Protein 1XIP (pdb70)

Secondary structure (DSSP, 8-state):
--EE-----EEEESS-EEEEEEEEE-S---TT---SS--B-EEEETTTTEEEEEETTEEEEEEHHHHHHHHHSSS-----SEEEE-TTEEEEEEETTEEEEEESSEEEEEESSSTT-EEEEEE-SS-EEEEEE-SSEEEEEETTSEEEEEETTT--EEEEEESEEEEEE-SSEEEEEETTS-EEEEE-STT--EEEEE---HHHHTS-TTTSEEEEEEESSSSEEEEEEEPPPPSS-SS----B--EEEEETTEEEEE--SSS------S------EEEEEEEEETTEEEEEE--TT-SB-EEE-SSSEEEESSGGG--BPPBPTTT-PBP-EEEEEEE-S-----EEEEEETTSEEEEEEEE-

Organism: Saccharomyces cerevisiae (strain ATCC 204508 / S288c) (NCBI:txid559292)

Foldseek 3Di:
DAAADEAFDAAADQFKFKDFQFKDQPDFFLVLQAAAAQAAAWEADQVVQWMWGDAQQKIFIAGNLQVSCVGRDVPGDDDGPDMDRGHAWRDWYDADQWIWTDGQFFIWIAGNVPRVDIGTLDTDPAGWRDWDDEHQKIWTAGPQAWTKIARNVPRDIDTDDGQFQEWEDYNFKIKTQHQQRWIWMATDHDRDGTDAIGHDHPVVPVPDCQAWPWAYWDDPDSFKIDTKTGHDDDSDDQWDDTDMWFIWGDDDRYIYTHTDCPAFNQGATRDHRWDDWDWAAPQPDNVWIKIWDFIQRGFFIWIDTSRHTYDHNDDSRTHGADQDPPPSGGWGFSHWYWHDNHPVQIWIWTATSRSMIIIMHMGD

Sequence (364 aa):
ASSLKDEVPTETSEDFGFKFLGQKQILPSFNEKLPFASLQNLDISNSKSLFVAASGSKAVVGELQLLRDHITSDSTPLTFKWEKEIPDVIFVCFHGDQVLVSTRNALYSLDLEELSEFRTVTSFEKPVFQLKNVNNTLVILNSVNDLSALDLRTKSTKQLAQNVTSFDVTNSQLAVLLKDRSFQSFAWRNGEEKQFEFSLPSELEELPVEEYSPLSVTILSPQDFLAVFGNVISETDDEVSYDQKYIIKHIDGSASFQETFDITPPFGQIVRFPYYKVTLSGLIEPDANVNVLASSCSSEVSIWDSKQVIEPSQDSERAVLPISEETDKDTNPIGVAVDVVTSGLPLVYILNNEGSLQIVGLFH

Nearest PDB structures (foldseek):
  1xip-assembly1_A  TM=1.003E+00  e=5.416E-71  Saccharomyces cerevisiae
  3rrm-assembly1_C  TM=9.972E-01  e=5.303E-63  Saccharomyces cerevisiae
  8y6p-assembly1_Q  TM=5.152E-01  e=2.154E-07  Drosophila melanogaster
  3v7d-assembly1_B  TM=4.545E-01  e=7.960E-07  Saccharomyces cerevisiae S288C
  7ttc-assembly1_B  TM=4.985E-01  e=8.890E-06  Escherichia coli

InterPro domains:
  IPR015943 WD40/YVTN repeat-like-containing domain superfamily [G3DSA:2.130.10.10] (1-387)
  IPR039462 Nucleoporin Nup159/Nup146, N-terminal [PF16755] (35-374)

Radius of gyration: 19.66 Å; Cα contacts (8 Å, |Δi|>4): 976; chains: 1; bounding box: 49×43×51 Å

CATH classification: 2.130.10.10

B-factor: mean 32.14, std 11.93, range [10.0, 73.26]

GO terms:
  GO:0000774 adenyl-nucleotide exchange factor activity (F, IDA)
  GO:0005643 nuclear pore (C, IDA)
  GO:0044613 nuclear pore central transport channel (C, IDA)
  GO:0044614 nuclear pore cytoplasmic filaments (C, IDA)
  GO:0016973 poly(A)+ mRNA export from nucleus (P, IGI)
  GO:0006607 NLS-bearing protein import into nucleus (P, IGI)
  GO:0000774 adenyl-nucleotide exchange factor activity (F, IMP)
  GO:0016973 poly(A)+ mRNA export from nucleus (P, IMP)
  GO:0051664 nuclear pore localization (P, IMP)
  GO:0006405 RNA export from nucleus (P, IMP)
  GO:0006611 protein export from nucleus (P, IMP)
  GO:0000055 ribosomal large subunit export from nucleus (P, IMP)
  GO:0000056 ribosomal small subunit export from nucleus (P, IMP)
  GO:0017056 structural constituent of nuclear pore (F, IPI)
  GO:0005515 protein binding (F, IPI)

Solvent-accessible surface area: 16284 Å² total

Structure (mmCIF, N/CA/C/O backbone):
data_1XIP
#
_entry.id   1XIP
#
_cell.length_a   60.359
_cell.length_b   71.516
_cell.length_c   90.728
_cell.angle_alpha   90.00
_cell.angle_beta   90.00
_cell.angle_gamma   90.00
#
_symmetry.space_group_name_H-M   'P 21 21 21'
#
loop_
_entity.id
_entity.type
_entity.pdbx_description
1 polymer 'Nucleoporin NUP159'
2 water water
#
loop_
_atom_site.group_PDB
_atom_site.id
_atom_site.type_symbol
_atom_site.label_atom_id
_atom_site.label_alt_id
_atom_site.label_comp_id
_atom_site.label_asym_id
_atom_site.label_entity_id
_atom_site.label_seq_id
_atom_site.pdbx_PDB_ins_code
_atom_site.Cartn_x
_atom_site.Cartn_y
_atom_site.Cartn_z
_atom_site.occupancy
_atom_site.B_iso_or_equiv
_atom_site.auth_seq_id
_atom_site.auth_comp_id
_atom_site.auth_asym_id
_atom_site.auth_atom_id
_atom_site.pdbx_PDB_model_num
ATOM 1 N N . ALA A 1 2 ? 44.355 64.550 83.438 1.00 63.64 1 ALA A N 1
ATOM 2 C CA . ALA A 1 2 ? 43.644 65.861 83.339 1.00 63.35 1 ALA A CA 1
ATOM 3 C C . ALA A 1 2 ? 42.160 65.704 82.912 1.00 62.87 1 ALA A C 1
ATOM 4 O O . ALA A 1 2 ? 41.283 66.406 83.433 1.00 63.12 1 ALA A O 1
ATOM 6 N N . SER A 1 3 ? 41.892 64.788 81.979 1.00 61.78 2 SER A N 1
ATOM 7 C CA . SER A 1 3 ? 40.535 64.544 81.495 1.00 60.34 2 SER A CA 1
ATOM 8 C C . SER A 1 3 ? 39.861 63.465 82.306 1.00 59.80 2 SER A C 1
ATOM 9 O O . SER A 1 3 ? 40.488 62.468 82.637 1.00 59.97 2 SER A O 1
ATOM 12 N N . SER A 1 4 ? 38.579 63.645 82.603 1.00 58.73 3 SER A N 1
ATOM 13 C CA . SER A 1 4 ? 37.843 62.673 83.411 1.00 57.77 3 SER A CA 1
ATOM 14 C C . SER A 1 4 ? 36.545 62.169 82.768 1.00 56.79 3 SER A C 1
ATOM 15 O O . SER A 1 4 ? 35.890 62.893 82.033 1.00 56.77 3 SER A O 1
ATOM 18 N N . LEU A 1 5 ? 36.192 60.913 83.059 1.00 55.51 4 LEU A N 1
ATOM 19 C CA . LEU A 1 5 ? 34.944 60.297 82.600 1.00 54.07 4 LEU A CA 1
ATOM 20 C C . LEU A 1 5 ? 33.920 60.383 83.705 1.00 52.92 4 LEU A C 1
ATOM 21 O O . LEU A 1 5 ? 34.168 59.926 84.807 1.00 53.22 4 LEU A O 1
ATOM 26 N N . LYS A 1 6 ? 32.769 60.967 83.413 1.00 51.54 5 LYS A N 1
ATOM 27 C CA . LYS A 1 6 ? 31.707 61.098 84.404 1.00 50.28 5 LYS A CA 1
ATOM 28 C C . LYS A 1 6 ? 30.515 60.223 84.027 1.00 49.17 5 LYS A C 1
ATOM 29 O O . LYS A 1 6 ? 30.598 59.431 83.099 1.00 49.01 5 LYS A O 1
ATOM 35 N N . ASP A 1 7 ? 29.414 60.366 84.753 1.00 48.17 6 ASP A N 1
ATOM 36 C CA . ASP A 1 7 ? 28.223 59.568 84.492 1.00 47.56 6 ASP A CA 1
ATOM 37 C C . ASP A 1 7 ? 27.529 59.932 83.182 1.00 46.49 6 ASP A C 1
ATOM 38 O O . ASP A 1 7 ? 27.662 61.042 82.676 1.00 46.38 6 ASP A O 1
ATOM 43 N N . GLU A 1 8 ? 26.780 58.966 82.659 1.00 45.12 7 GLU A N 1
ATOM 44 C CA . GLU A 1 8 ? 25.893 59.118 81.518 1.00 43.75 7 GLU A CA 1
ATOM 45 C C . GLU A 1 8 ? 25.159 60.464 81.534 1.00 41.92 7 GLU A C 1
ATOM 46 O O . GLU A 1 8 ? 24.649 60.869 82.567 1.00 41.81 7 GLU A O 1
ATOM 52 N N . VAL A 1 9 ? 25.111 61.155 80.396 1.00 39.87 8 VAL A N 1
ATOM 53 C CA . VAL A 1 9 ? 24.286 62.363 80.275 1.00 38.16 8 VAL A CA 1
ATOM 54 C C . VAL A 1 9 ? 22.842 61.926 80.254 1.00 36.97 8 VAL A C 1
ATOM 55 O O . VAL A 1 9 ? 22.491 61.018 79.500 1.00 37.18 8 VAL A O 1
ATOM 59 N N . PRO A 1 10 ? 21.992 62.561 81.056 1.00 35.62 9 PRO A N 1
ATOM 60 C CA . PRO A 1 10 ? 20.607 62.107 81.207 1.00 34.62 9 PRO A CA 1
ATOM 61 C C . PRO A 1 10 ? 19.651 62.682 80.148 1.00 33.37 9 PRO A C 1
ATOM 62 O O . PRO A 1 10 ? 19.936 63.711 79.542 1.00 33.32 9 PRO A O 1
ATOM 66 N N . THR A 1 11 ? 18.539 61.994 79.919 1.00 32.06 10 THR A N 1
ATOM 67 C CA . THR A 1 11 ? 17.566 62.428 78.939 1.00 30.95 10 THR A CA 1
ATOM 68 C C . THR A 1 11 ? 16.292 62.917 79.608 1.00 30.52 10 THR A C 1
ATOM 69 O O . THR A 1 11 ? 15.641 62.181 80.368 1.00 30.46 10 THR A O 1
ATOM 73 N N . GLU A 1 12 ? 15.949 64.167 79.313 1.00 29.57 11 GLU A N 1
ATOM 74 C CA . GLU A 1 12 ? 14.740 64.785 79.806 1.00 28.81 11 GLU A CA 1
ATOM 75 C C . GLU A 1 12 ? 13.609 64.517 78.833 1.00 28.45 11 GLU A C 1
ATOM 76 O O . GLU A 1 12 ? 13.769 64.705 77.634 1.00 28.29 11 GLU A O 1
ATOM 82 N N . THR A 1 13 ? 12.486 64.036 79.360 1.00 28.07 12 THR A N 1
ATOM 83 C CA . THR A 1 13 ? 11.236 64.008 78.629 1.00 27.97 12 THR A CA 1
ATOM 84 C C . THR A 1 13 ? 10.565 65.349 78.828 1.00 28.67 12 THR A C 1
ATOM 85 O O . THR A 1 13 ? 10.279 65.750 79.954 1.00 28.28 12 THR A O 1
ATOM 89 N N . SER A 1 14 ? 10.334 66.051 77.731 1.00 29.81 13 SER A N 1
ATOM 90 C CA . SER A 1 14 ? 9.781 67.393 77.798 1.00 31.06 13 SER A CA 1
ATOM 91 C C . SER A 1 14 ? 8.436 67.425 77.115 1.00 31.67 13 SER A C 1
ATOM 92 O O . SER A 1 14 ? 8.281 66.895 76.010 1.00 31.62 13 SER A O 1
ATOM 95 N N . GLU A 1 15 ? 7.464 68.044 77.776 1.00 32.56 14 GLU A N 1
ATOM 96 C CA . GLU A 1 15 ? 6.145 68.227 77.195 1.00 33.60 14 GLU A CA 1
ATOM 97 C C . GLU A 1 15 ? 6.014 69.591 76.516 1.00 34.03 14 GLU A C 1
ATOM 98 O O . GLU A 1 15 ? 4.903 70.020 76.155 1.00 34.48 14 GLU A O 1
ATOM 104 N N . ASP A 1 16 ? 7.146 70.270 76.345 1.00 34.38 15 ASP A N 1
ATOM 105 C CA . ASP A 1 16 ? 7.178 71.598 75.730 1.00 34.88 15 ASP A CA 1
ATOM 106 C C . ASP A 1 16 ? 7.884 71.595 74.372 1.00 35.40 15 ASP A C 1
ATOM 107 O O . ASP A 1 16 ? 7.958 72.619 73.709 1.00 35.33 15 ASP A O 1
ATOM 112 N N . PHE A 1 17 ? 8.410 70.440 73.981 1.00 36.18 16 PHE A N 1
ATOM 113 C CA . PHE A 1 17 ? 9.159 70.307 72.743 1.00 36.97 16 PHE A CA 1
ATOM 114 C C . PHE A 1 17 ? 8.516 69.274 71.864 1.00 36.89 16 PHE A C 1
ATOM 115 O O . PHE A 1 17 ? 8.105 68.206 72.342 1.00 36.82 16 PHE A O 1
ATOM 123 N N . GLY A 1 18 ? 8.441 69.587 70.574 1.00 36.73 17 GLY A N 1
ATOM 124 C CA . GLY A 1 18 ? 8.042 68.610 69.583 1.00 36.13 17 GLY A CA 1
ATOM 125 C C . GLY A 1 18 ? 8.259 69.057 68.156 1.00 35.67 17 GLY A C 1
ATOM 126 O O . GLY A 1 18 ? 8.392 70.259 67.876 1.00 35.85 17 GLY A O 1
ATOM 127 N N . PHE A 1 19 ? 8.287 68.079 67.253 1.00 34.88 18 PHE A N 1
ATOM 128 C CA . PHE A 1 19 ? 8.317 68.338 65.829 1.00 34.01 18 PHE A CA 1
ATOM 129 C C . PHE A 1 19 ? 6.925 68.168 65.233 1.00 33.60 18 PHE A C 1
ATOM 130 O O . PHE A 1 19 ? 6.158 67.310 65.662 1.00 33.39 18 PHE A O 1
ATOM 138 N N . LYS A 1 20 ? 6.599 69.023 64.268 1.00 33.18 19 LYS A N 1
ATOM 139 C CA . LYS A 1 20 ? 5.378 68.896 63.484 1.00 32.81 19 LYS A CA 1
ATOM 140 C C . LYS A 1 20 ? 5.779 68.594 62.048 1.00 31.98 19 LYS A C 1
ATOM 141 O O . LYS A 1 20 ? 6.446 69.409 61.405 1.00 32.01 19 LYS A O 1
ATOM 147 N N . PHE A 1 21 ? 5.409 67.405 61.566 1.00 30.90 20 PHE A N 1
ATOM 148 C CA . PHE A 1 21 ? 5.745 66.970 60.214 1.00 29.59 20 PHE A CA 1
ATOM 149 C C . PHE A 1 21 ? 4.973 67.775 59.185 1.00 29.29 20 PHE A C 1
ATOM 150 O O . PHE A 1 21 ? 3.758 67.622 59.034 1.00 29.50 20 PHE A O 1
ATOM 158 N N . LEU A 1 22 ? 5.675 68.644 58.483 1.00 28.69 21 LEU A N 1
ATOM 159 C CA . LEU A 1 22 ? 5.010 69.518 57.549 1.00 28.35 21 LEU A CA 1
ATOM 160 C C . LEU A 1 22 ? 4.813 68.877 56.164 1.00 28.10 21 LEU A C 1
ATOM 161 O O . LEU A 1 22 ? 3.806 69.138 55.504 1.00 28.21 21 LEU A O 1
ATOM 166 N N . GLY A 1 23 ? 5.762 68.047 55.733 1.00 27.67 22 GLY A N 1
ATOM 167 C CA . GLY A 1 23 ? 5.620 67.281 54.492 1.00 27.30 22 GLY A CA 1
ATOM 168 C C . GLY A 1 23 ? 6.932 66.772 53.893 1.00 27.27 22 GLY A C 1
ATOM 169 O O . GLY A 1 23 ? 8.029 67.095 54.375 1.00 27.35 22 GLY A O 1
ATOM 170 N N . GLN A 1 24 ? 6.807 65.982 52.826 1.00 27.11 23 GLN A N 1
ATOM 171 C CA . GLN A 1 24 ? 7.953 65.306 52.216 1.00 27.12 23 GLN A CA 1
ATOM 172 C C . GLN A 1 24 ? 7.706 64.979 50.754 1.00 26.26 23 GLN A C 1
ATOM 173 O O . GLN A 1 24 ? 6.651 64.456 50.405 1.00 26.09 23 GLN A O 1
ATOM 179 N N . LYS A 1 25 ? 8.699 65.266 49.914 1.00 25.14 24 LYS A N 1
ATOM 180 C CA . LYS A 1 25 ? 8.623 65.003 48.478 1.00 23.81 24 LYS A CA 1
ATOM 181 C C . LYS A 1 25 ? 10.019 64.833 47.884 1.00 23.64 24 LYS A C 1
ATOM 182 O O . LYS A 1 25 ? 11.004 65.433 48.376 1.00 23.27 24 LYS A O 1
ATOM 188 N N . GLN A 1 26 ? 10.120 63.990 46.851 1.00 22.76 25 GLN A N 1
ATOM 189 C CA . GLN A 1 26 ? 11.353 63.894 46.093 1.00 21.64 25 GLN A CA 1
ATOM 190 C C . GLN A 1 26 ? 11.433 65.115 45.223 1.00 20.97 25 GLN A C 1
ATOM 191 O O . GLN A 1 26 ? 10.541 65.361 44.423 1.00 21.14 25 GLN A O 1
ATOM 197 N N . ILE A 1 27 ? 12.483 65.899 45.405 1.00 20.04 26 ILE A N 1
ATOM 198 C CA . ILE A 1 27 ? 12.663 67.113 44.636 1.00 19.28 26 ILE A CA 1
ATOM 199 C C . ILE A 1 27 ? 13.872 67.018 43.721 1.00 19.20 26 ILE A C 1
ATOM 200 O O . ILE A 1 27 ? 14.060 67.885 42.843 1.00 19.21 26 ILE A O 1
ATOM 205 N N . LEU A 1 28 ? 14.682 65.976 43.910 1.00 18.22 27 LEU A N 1
ATOM 206 C CA . LEU A 1 28 ? 15.889 65.795 43.113 1.00 17.92 27 LEU A CA 1
ATOM 207 C C . LEU A 1 28 ? 16.160 64.319 42.891 1.00 18.08 27 LEU A C 1
ATOM 208 O O . LEU A 1 28 ? 15.627 63.496 43.597 1.00 18.25 27 LEU A O 1
ATOM 213 N N . PRO A 1 29 ? 17.001 63.963 41.931 1.00 18.49 28 PRO A N 1
ATOM 214 C CA . PRO A 1 29 ? 17.311 62.544 41.722 1.00 18.53 28 PRO A CA 1
ATOM 215 C C . PRO A 1 29 ? 18.105 61.932 42.895 1.00 18.85 28 PRO A C 1
ATOM 216 O O . PRO A 1 29 ? 18.831 62.624 43.614 1.00 18.20 28 PRO A O 1
ATOM 220 N N . SER A 1 30 ? 17.915 60.622 43.068 1.00 19.49 29 SER A N 1
ATOM 221 C CA . SER A 1 30 ? 18.557 59.816 44.098 1.00 19.75 29 SER A CA 1
ATOM 222 C C . SER A 1 30 ? 20.020 59.517 43.776 1.00 20.78 29 SER A C 1
ATOM 223 O O . SER A 1 30 ? 20.435 59.535 42.620 1.00 20.98 29 SER A O 1
ATOM 226 N N . PHE A 1 31 ? 20.794 59.229 44.817 1.00 21.79 30 PHE A N 1
ATOM 227 C CA . PHE A 1 31 ? 22.162 58.752 44.678 1.00 22.46 30 PHE A CA 1
ATOM 228 C C . PHE A 1 31 ? 22.206 57.228 44.462 1.00 23.30 30 PHE A C 1
ATOM 229 O O . PHE A 1 31 ? 23.289 56.655 44.265 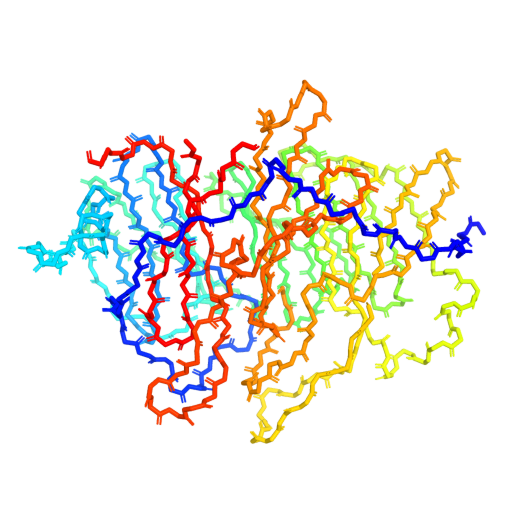1.00 23.50 30 PHE A O 1
ATOM 237 N N . ASN A 1 32 ? 21.038 56.585 44.517 1.00 24.04 31 ASN A N 1
ATOM 238 C CA . ASN A 1 32 ? 20.928 55.133 44.452 1.00 25.36 31 ASN A CA 1
ATOM 239 C C . ASN A 1 32 ? 21.969 54.412 45.298 1.00 26.01 31 ASN A C 1
ATOM 240 O O . ASN A 1 32 ? 22.530 53.396 44.883 1.00 26.35 31 ASN A O 1
ATOM 245 N N . GLU A 1 33 ? 22.221 54.963 46.484 1.00 26.88 32 GLU A N 1
ATOM 246 C CA . GLU A 1 33 ? 23.095 54.355 47.505 1.00 27.72 32 GLU A CA 1
ATOM 247 C C . GLU A 1 33 ? 24.581 54.507 47.233 1.00 27.53 32 GLU A C 1
ATOM 248 O O . GLU A 1 33 ? 25.398 54.096 48.041 1.00 27.98 32 GLU A O 1
ATOM 254 N N . LYS A 1 34 ? 24.916 55.152 46.122 1.00 27.50 33 LYS A N 1
ATOM 255 C CA . LYS A 1 34 ? 26.294 55.512 45.819 1.00 27.92 33 LYS A CA 1
ATOM 256 C C . LYS A 1 34 ? 26.517 57.025 46.039 1.00 27.21 33 LYS A C 1
ATOM 257 O O . LYS A 1 34 ? 26.237 57.836 45.159 1.00 27.55 33 LYS A O 1
ATOM 263 N N . LEU A 1 35 ? 27.010 57.381 47.228 1.00 26.22 34 LEU A N 1
ATOM 264 C CA . LEU A 1 35 ? 27.213 58.772 47.640 1.00 25.26 34 LEU A CA 1
ATOM 265 C C . LEU A 1 35 ? 28.700 59.078 47.642 1.00 24.80 34 LEU A C 1
ATOM 266 O O . LEU A 1 35 ? 29.487 58.178 47.884 1.00 24.85 34 LEU A O 1
ATOM 271 N N . PRO A 1 36 ? 29.099 60.332 47.406 1.00 24.33 35 PRO A N 1
ATOM 272 C CA . PRO A 1 36 ? 30.521 60.694 47.464 1.00 24.13 35 PRO A CA 1
ATOM 273 C C . PRO A 1 36 ? 31.055 60.486 48.875 1.00 24.27 35 PRO A C 1
ATOM 274 O O . PRO A 1 36 ? 30.432 60.968 49.822 1.00 25.33 35 PRO A O 1
ATOM 278 N N . PHE A 1 37 ? 32.166 59.762 49.014 1.00 23.68 36 PHE A N 1
ATOM 279 C CA . PHE A 1 37 ? 32.721 59.435 50.318 1.00 22.79 36 PHE A CA 1
ATOM 280 C C . PHE A 1 37 ? 33.354 60.659 50.964 1.00 22.32 36 PHE A C 1
ATOM 281 O O . PHE A 1 37 ? 34.569 60.834 50.963 1.00 22.41 36 PHE A O 1
ATOM 289 N N . ALA A 1 38 ? 32.496 61.508 51.521 1.00 21.69 37 ALA A N 1
ATOM 290 C CA . ALA A 1 38 ? 32.887 62.759 52.164 1.00 20.82 37 ALA A CA 1
ATOM 291 C C . ALA A 1 38 ? 31.726 63.158 53.020 1.00 20.46 37 ALA A C 1
ATOM 292 O O . ALA A 1 38 ? 30.623 62.601 52.900 1.00 21.27 37 ALA A O 1
ATOM 294 N N . SER A 1 39 ? 31.935 64.104 53.901 1.00 19.49 38 SER A N 1
ATOM 295 C CA . SER A 1 39 ? 30.809 64.598 54.640 1.00 19.38 38 SER A CA 1
ATOM 296 C C . SER A 1 39 ? 30.069 65.519 53.683 1.00 19.07 38 SER A C 1
ATOM 297 O O . SER A 1 39 ? 30.687 66.269 52.932 1.00 19.24 38 SER A O 1
ATOM 300 N N . LEU A 1 40 ? 28.751 65.404 53.638 1.00 18.75 39 LEU A N 1
ATOM 301 C CA . LEU A 1 40 ? 27.998 66.100 52.610 1.00 18.00 39 LEU A CA 1
ATOM 302 C C . LEU A 1 40 ? 27.167 67.174 53.246 1.00 17.69 39 LEU A C 1
ATOM 303 O O . LEU A 1 40 ? 26.565 66.944 54.290 1.00 17.60 39 LEU A O 1
ATOM 308 N N . GLN A 1 41 ? 27.135 68.345 52.615 1.00 16.91 40 GLN A N 1
ATOM 309 C CA . GLN A 1 41 ? 26.347 69.463 53.095 1.00 16.69 40 GLN A CA 1
ATOM 310 C C . GLN A 1 41 ? 25.637 70.066 51.923 1.00 16.89 40 GLN A C 1
ATOM 311 O O . GLN A 1 41 ? 25.973 71.175 51.464 1.00 17.07 40 GLN A O 1
ATOM 317 N N . ASN A 1 42 ? 24.653 69.321 51.426 1.00 16.23 41 ASN A N 1
ATOM 318 C CA . ASN A 1 42 ? 24.133 69.542 50.102 1.00 15.65 41 ASN A CA 1
ATOM 319 C C . ASN A 1 42 ? 22.801 70.307 50.074 1.00 15.68 41 ASN A C 1
ATOM 320 O O . ASN A 1 42 ? 22.007 70.173 49.117 1.00 15.50 41 ASN A O 1
ATOM 325 N N . LEU A 1 43 ? 22.564 71.112 51.114 1.00 14.88 42 LEU A N 1
ATOM 326 C CA . LEU A 1 43 ? 21.395 71.978 51.162 1.00 14.37 42 LEU A CA 1
ATOM 327 C C . LEU A 1 43 ? 21.695 73.195 51.999 1.00 14.83 42 LEU A C 1
ATOM 328 O O . LEU A 1 43 ? 22.198 73.077 53.121 1.00 15.07 42 LEU A O 1
ATOM 333 N N . ASP A 1 44 ? 21.362 74.361 51.468 1.00 15.33 43 ASP A N 1
ATOM 334 C CA . ASP A 1 44 ? 21.488 75.612 52.208 1.00 16.13 43 ASP A CA 1
ATOM 335 C C . ASP A 1 44 ? 20.295 76.505 51.913 1.00 16.37 43 ASP A C 1
ATOM 336 O O . ASP A 1 44 ? 19.648 76.363 50.887 1.00 16.48 43 ASP A O 1
ATOM 341 N N . ILE A 1 45 ? 20.001 77.410 52.839 1.00 16.55 44 ILE A N 1
ATOM 342 C CA . ILE A 1 45 ? 18.869 78.301 52.709 1.00 16.89 44 ILE A CA 1
ATOM 343 C C . ILE A 1 45 ? 19.338 79.692 53.051 1.00 17.29 44 ILE A C 1
ATOM 344 O O . ILE A 1 45 ? 20.103 79.884 53.977 1.00 17.90 44 ILE A O 1
ATOM 349 N N . SER A 1 46 ? 18.910 80.659 52.272 1.00 17.82 45 SER A N 1
ATOM 350 C CA . SER A 1 46 ? 19.166 82.040 52.592 1.00 18.74 45 SER A CA 1
ATOM 351 C C . SER A 1 46 ? 17.822 82.690 52.847 1.00 19.43 45 SER A C 1
ATOM 352 O O . SER A 1 46 ? 16.998 82.842 51.938 1.00 19.46 45 SER A O 1
ATOM 355 N N . ASN A 1 47 ? 17.599 83.046 54.097 1.00 20.23 46 ASN A N 1
ATOM 356 C CA . ASN A 1 47 ? 16.365 83.685 54.504 1.00 20.84 46 ASN A CA 1
ATOM 357 C C . ASN A 1 47 ? 16.231 85.132 54.020 1.00 21.35 46 ASN A C 1
ATOM 358 O O . ASN A 1 47 ? 15.108 85.639 53.892 1.00 21.47 46 ASN A O 1
ATOM 363 N N . SER A 1 48 ? 17.368 85.794 53.760 1.00 21.59 47 SER A N 1
ATOM 364 C CA . SER A 1 48 ? 17.362 87.190 53.313 1.00 21.76 47 SER A CA 1
ATOM 365 C C . SER A 1 48 ? 17.012 87.274 51.853 1.00 21.91 47 SER A C 1
ATOM 366 O O . SER A 1 48 ? 16.298 88.177 51.428 1.00 22.95 47 SER A O 1
ATOM 369 N N . LYS A 1 49 ? 17.546 86.352 51.068 1.00 21.73 48 LYS A N 1
ATOM 370 C CA . LYS A 1 49 ? 17.262 86.322 49.641 1.00 21.34 48 LYS A CA 1
ATOM 371 C C . LYS A 1 49 ? 15.994 85.526 49.330 1.00 20.73 48 LYS A C 1
ATOM 372 O O . LYS A 1 49 ? 15.462 85.613 48.226 1.00 20.99 48 LYS A O 1
ATOM 378 N N . SER A 1 50 ? 15.528 84.747 50.304 1.00 20.10 49 SER A N 1
ATOM 379 C CA . SER A 1 50 ? 14.450 83.776 50.105 1.00 19.83 49 SER A CA 1
ATOM 380 C C . SER A 1 50 ? 14.791 82.752 49.001 1.00 19.43 49 SER A C 1
ATOM 381 O O . SER A 1 50 ? 14.030 82.583 48.046 1.00 20.74 49 SER A O 1
ATOM 384 N N . LEU A 1 51 ? 15.938 82.087 49.126 1.00 18.06 50 LEU A N 1
ATOM 385 C CA . LEU A 1 51 ? 16.381 81.114 48.130 1.00 16.40 50 LEU A CA 1
ATOM 386 C C . LEU A 1 51 ? 16.906 79.854 48.804 1.00 15.82 50 LEU A C 1
ATOM 387 O O . LEU A 1 51 ? 17.174 79.868 49.996 1.00 16.14 50 LEU A O 1
ATOM 392 N N . PHE A 1 52 ? 17.041 78.770 48.030 1.00 15.13 51 PHE A N 1
ATOM 393 C CA . PHE A 1 52 ? 17.754 77.553 48.456 1.00 14.14 51 PHE A CA 1
ATOM 394 C C . PHE A 1 52 ? 18.643 77.035 47.336 1.00 13.90 51 PHE A C 1
ATOM 395 O O . PHE A 1 52 ? 18.327 77.213 46.146 1.00 13.38 51 PHE A O 1
ATOM 403 N N . VAL A 1 53 ? 19.768 76.440 47.726 1.00 13.26 52 VAL A N 1
ATOM 404 C CA . VAL A 1 53 ? 20.524 75.538 46.877 1.00 13.26 52 VAL A CA 1
ATOM 405 C C . VAL A 1 53 ? 20.436 74.149 47.451 1.00 13.06 52 VAL A C 1
ATOM 406 O O . VAL A 1 53 ? 20.434 73.956 48.684 1.00 13.36 52 VAL A O 1
ATOM 410 N N . ALA A 1 54 ? 20.478 73.176 46.559 1.00 12.71 53 ALA A N 1
ATOM 411 C CA . ALA A 1 54 ? 20.438 71.774 46.922 1.00 12.25 53 ALA A CA 1
ATOM 412 C C . ALA A 1 54 ? 21.118 71.018 45.815 1.00 12.07 53 ALA A C 1
ATOM 413 O O . ALA A 1 54 ? 21.104 71.453 44.669 1.00 11.38 53 ALA A O 1
ATOM 415 N N . ALA A 1 55 ? 21.750 69.905 46.175 1.00 12.49 54 ALA A N 1
ATOM 416 C CA . ALA A 1 55 ? 22.327 69.001 45.216 1.00 13.09 54 ALA A CA 1
ATOM 417 C C . ALA A 1 55 ? 22.101 67.538 45.635 1.00 14.18 54 ALA A C 1
ATOM 418 O O . ALA A 1 55 ? 22.404 67.151 46.761 1.00 14.35 54 ALA A O 1
ATOM 420 N N . SER A 1 56 ? 21.565 66.731 44.728 1.00 15.07 55 SER A N 1
ATOM 421 C CA . SER A 1 56 ? 21.462 65.291 44.948 1.00 15.78 55 SER A CA 1
ATOM 422 C C . SER A 1 56 ? 21.579 64.582 43.637 1.00 16.49 55 SER A C 1
ATOM 423 O O . SER A 1 56 ? 21.177 65.119 42.601 1.00 17.04 55 SER A O 1
ATOM 426 N N . GLY A 1 57 ? 22.127 63.372 43.668 1.00 17.16 56 GLY A N 1
ATOM 427 C CA . GLY A 1 57 ? 22.308 62.571 42.459 1.00 17.60 56 GLY A 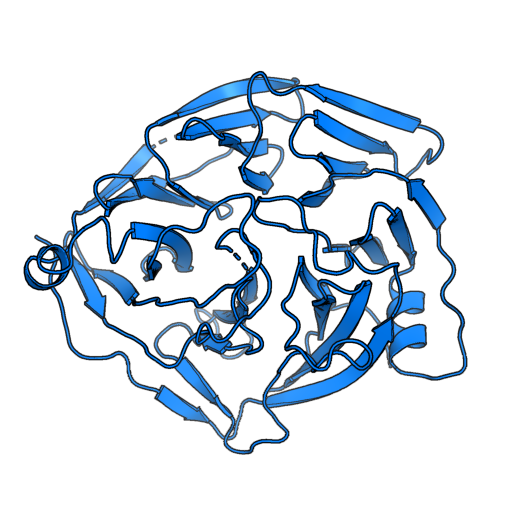CA 1
ATOM 428 C C . GLY A 1 57 ? 22.876 63.311 41.252 1.00 18.08 56 GLY A C 1
ATOM 429 O O . GLY A 1 57 ? 22.333 63.206 40.159 1.00 18.47 56 GLY A O 1
ATOM 430 N N . SER A 1 58 ? 23.965 64.060 41.434 1.00 18.47 57 SER A N 1
ATOM 431 C CA . SER A 1 58 ? 24.612 64.742 40.306 1.00 18.87 57 SER A CA 1
ATOM 432 C C . SER A 1 58 ? 23.888 65.992 39.761 1.00 18.51 57 SER A C 1
ATOM 433 O O . SER A 1 58 ? 24.441 66.679 38.908 1.00 19.05 57 SER A O 1
ATOM 436 N N . LYS A 1 59 ? 22.679 66.285 40.235 1.00 17.79 58 LYS A N 1
ATOM 437 C CA . LYS A 1 59 ? 21.991 67.526 39.862 1.00 17.06 58 LYS A CA 1
ATOM 438 C C . LYS A 1 59 ? 22.042 68.533 40.995 1.00 16.71 58 LYS A C 1
ATOM 439 O O . LYS A 1 59 ? 21.605 68.240 42.118 1.00 16.95 58 LYS A O 1
ATOM 445 N N . ALA A 1 60 ? 22.602 69.710 40.712 1.00 15.92 59 ALA A N 1
ATOM 446 C CA . ALA A 1 60 ? 22.576 70.855 41.630 1.00 14.80 59 ALA A CA 1
ATOM 447 C C . ALA A 1 60 ? 21.535 71.898 41.196 1.00 14.16 59 ALA A C 1
ATOM 448 O O . ALA A 1 60 ? 21.373 72.155 40.011 1.00 14.14 59 ALA A O 1
ATOM 450 N N . VAL A 1 61 ? 20.843 72.511 42.149 1.00 13.77 60 VAL A N 1
ATOM 451 C CA . VAL A 1 61 ? 19.850 73.555 41.802 1.00 13.53 60 VAL A CA 1
ATOM 452 C C . VAL A 1 61 ? 19.842 74.750 42.753 1.00 13.51 60 VAL A C 1
ATOM 453 O O . VAL A 1 61 ? 20.014 74.593 43.950 1.00 13.23 60 VAL A O 1
ATOM 457 N N . VAL A 1 62 ? 19.608 75.937 42.211 1.00 13.58 61 VAL A N 1
ATOM 458 C CA . VAL A 1 62 ? 19.182 77.087 43.009 1.00 13.68 61 VAL A CA 1
ATOM 459 C C . VAL A 1 62 ? 17.693 77.365 42.697 1.00 13.56 61 VAL A C 1
ATOM 460 O O . VAL A 1 62 ? 17.301 77.328 41.547 1.00 13.31 61 VAL A O 1
ATOM 464 N N . GLY A 1 63 ? 16.881 77.635 43.719 1.00 14.12 62 GLY A N 1
ATOM 465 C CA . GLY A 1 63 ? 15.427 77.872 43.533 1.00 14.93 62 GLY A CA 1
ATOM 466 C C . GLY A 1 63 ? 14.775 78.817 44.561 1.00 15.50 62 GLY A C 1
ATOM 467 O O . GLY A 1 63 ? 15.381 79.168 45.562 1.00 15.72 62 GLY A O 1
ATOM 468 N N . GLU A 1 64 ? 13.542 79.233 44.302 1.00 16.39 63 GLU A N 1
ATOM 469 C CA . GLU A 1 64 ? 12.804 80.098 45.222 1.00 17.72 63 GLU A CA 1
ATOM 470 C C . GLU A 1 64 ? 12.337 79.335 46.477 1.00 17.98 63 GLU A C 1
ATOM 471 O O . GLU A 1 64 ? 11.767 78.241 46.376 1.00 18.35 63 GLU A O 1
ATOM 477 N N . LEU A 1 65 ? 12.572 79.909 47.655 1.00 17.89 64 LEU A N 1
ATOM 478 C CA . LEU A 1 65 ? 12.228 79.263 48.918 1.00 18.07 64 LEU A CA 1
ATOM 479 C C . LEU A 1 65 ? 10.719 79.126 49.147 1.00 18.72 64 LEU A C 1
ATOM 480 O O . LEU A 1 65 ? 10.247 78.059 49.554 1.00 19.53 64 LEU A O 1
ATOM 485 N N . GLN A 1 66 ? 9.958 80.192 48.910 1.00 18.87 65 GLN A N 1
ATOM 486 C CA . GLN A 1 66 ? 8.497 80.126 49.069 1.00 19.53 65 GLN A CA 1
ATOM 487 C C . GLN A 1 66 ? 7.915 79.009 48.206 1.00 18.91 65 GLN A C 1
ATOM 488 O O . GLN A 1 66 ? 6.961 78.359 48.599 1.00 18.25 65 GLN A O 1
ATOM 494 N N . LEU A 1 67 ? 8.520 78.795 47.038 1.00 18.87 66 LEU A N 1
ATOM 495 C CA . LEU A 1 67 ? 8.100 77.757 46.114 1.00 18.94 66 LEU A CA 1
ATOM 496 C C . LEU A 1 67 ? 8.332 76.383 46.709 1.00 18.74 66 LEU A C 1
ATOM 497 O O . LEU A 1 67 ? 7.435 75.545 46.713 1.00 19.38 66 LEU A O 1
ATOM 502 N N . LEU A 1 68 ? 9.521 76.156 47.235 1.00 18.26 67 LEU A N 1
ATOM 503 C CA . LEU A 1 68 ? 9.845 74.869 47.818 1.00 18.28 67 LEU A CA 1
ATOM 504 C C . LEU A 1 68 ? 8.943 74.566 49.010 1.00 18.69 67 LEU A C 1
ATOM 505 O O . LEU A 1 68 ? 8.417 73.463 49.139 1.00 18.23 67 LEU A O 1
ATOM 510 N N . ARG A 1 69 ? 8.747 75.559 49.869 1.00 19.53 68 ARG A N 1
ATOM 511 C CA . ARG A 1 69 ? 7.841 75.397 50.991 1.00 20.52 68 ARG A CA 1
ATOM 512 C C . ARG A 1 69 ? 6.469 74.939 50.498 1.00 20.70 68 ARG A C 1
ATOM 513 O O . ARG A 1 69 ? 5.966 73.917 50.944 1.00 21.56 68 ARG A O 1
ATOM 521 N N . ASP A 1 70 ? 5.904 75.673 49.540 1.00 20.61 69 ASP A N 1
ATOM 522 C CA . ASP A 1 70 ? 4.559 75.434 49.034 1.00 20.01 69 ASP A CA 1
ATOM 523 C C . ASP A 1 70 ? 4.432 74.101 48.308 1.00 19.96 69 ASP A C 1
ATOM 524 O O . ASP A 1 70 ? 3.388 73.439 48.382 1.00 19.68 69 ASP A O 1
ATOM 529 N N . HIS A 1 71 ? 5.485 73.726 47.588 1.00 19.83 70 HIS A N 1
ATOM 530 C CA . HIS A 1 71 ? 5.532 72.439 46.901 1.00 19.71 70 HIS A CA 1
ATOM 531 C C . HIS A 1 71 ? 5.443 71.278 47.902 1.00 20.29 70 HIS A C 1
ATOM 532 O O . HIS A 1 71 ? 4.719 70.307 47.691 1.00 19.84 70 HIS A O 1
ATOM 539 N N . ILE A 1 72 ? 6.177 71.399 49.000 1.00 21.49 71 ILE A N 1
ATOM 540 C CA . ILE A 1 72 ? 6.257 70.336 49.990 1.00 22.57 71 ILE A CA 1
ATOM 541 C C . ILE A 1 72 ? 4.985 70.243 50.844 1.00 23.78 71 ILE A C 1
ATOM 542 O O . ILE A 1 72 ? 4.507 69.150 51.132 1.00 23.86 71 ILE A O 1
ATOM 547 N N . THR A 1 73 ? 4.435 71.390 51.231 1.00 25.29 72 THR A N 1
ATOM 548 C CA . THR A 1 73 ? 3.327 71.422 52.183 1.00 26.91 72 THR A CA 1
ATOM 549 C C . THR A 1 73 ? 1.931 71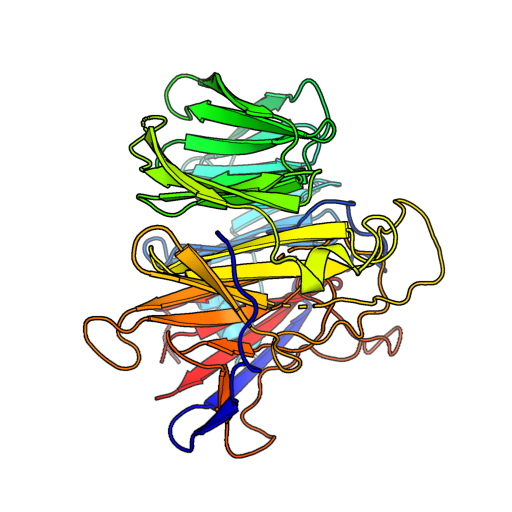.324 51.558 1.00 28.20 72 THR A C 1
ATOM 550 O O . THR A 1 73 ? 1.011 70.775 52.169 1.00 28.45 72 THR A O 1
ATOM 554 N N . SER A 1 74 ? 1.772 71.853 50.350 1.00 30.07 73 SER A N 1
ATOM 555 C CA . SER A 1 74 ? 0.530 71.662 49.590 1.00 31.71 73 SER A CA 1
ATOM 556 C C . SER A 1 74 ? 0.757 70.652 48.453 1.00 32.67 73 SER A C 1
ATOM 557 O O . SER A 1 74 ? 1.865 70.132 48.284 1.00 32.79 73 SER A O 1
ATOM 560 N N . ASP A 1 75 ? -0.289 70.348 47.696 1.00 34.14 74 ASP A N 1
ATOM 561 C CA . ASP A 1 75 ? -0.163 69.376 46.599 1.00 35.57 74 ASP A CA 1
ATOM 562 C C . ASP A 1 75 ? -0.592 70.001 45.263 1.00 35.88 74 ASP A C 1
ATOM 563 O O . ASP A 1 75 ? -1.111 69.314 44.372 1.00 36.38 74 ASP A O 1
ATOM 568 N N . SER A 1 76 ? -0.346 71.304 45.128 1.00 35.92 75 SER A N 1
ATOM 569 C CA . SER A 1 76 ? -0.921 72.089 44.030 1.00 35.68 75 SER A CA 1
ATOM 570 C C . SER A 1 76 ? 0.118 72.904 43.244 1.00 34.93 75 SER A C 1
ATOM 571 O O . SER A 1 76 ? -0.189 73.404 42.145 1.00 35.41 75 SER A O 1
ATOM 5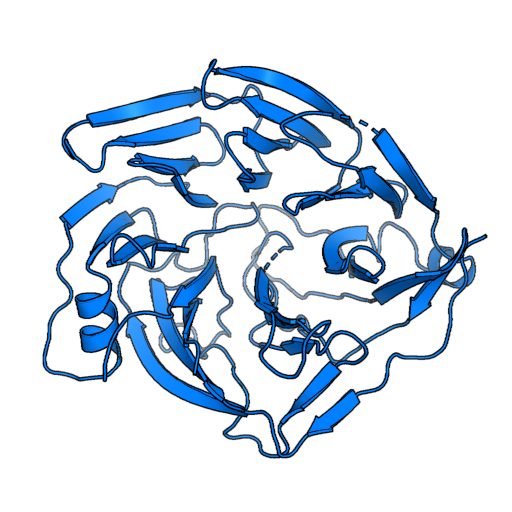74 N N . THR A 1 77 ? 1.323 73.053 43.803 1.00 33.19 76 THR A N 1
ATOM 575 C CA . THR A 1 77 ? 2.348 73.888 43.177 1.00 31.81 76 THR A CA 1
ATOM 576 C C . THR A 1 77 ? 3.605 73.089 42.801 1.00 30.69 76 THR A C 1
ATOM 577 O O . THR A 1 77 ? 4.291 72.549 43.680 1.00 30.24 76 THR A O 1
ATOM 581 N N . PRO A 1 78 ? 3.908 73.028 41.497 1.00 29.35 77 PRO A N 1
ATOM 582 C CA . PRO A 1 78 ? 5.044 72.245 41.000 1.00 28.18 77 PRO A CA 1
ATOM 583 C C . PRO A 1 78 ? 6.360 72.905 41.388 1.00 26.85 77 PRO A C 1
ATOM 584 O O . PRO A 1 78 ? 6.374 74.110 41.667 1.00 26.89 77 PRO A O 1
ATOM 588 N N . LEU A 1 79 ? 7.438 72.128 41.444 1.00 25.14 78 LEU A N 1
ATOM 589 C CA . LEU A 1 79 ? 8.750 72.689 41.734 1.00 23.18 78 LEU A CA 1
ATOM 590 C C . LEU A 1 79 ? 9.468 73.033 40.451 1.00 22.63 78 LEU A C 1
ATOM 591 O O . LEU A 1 79 ? 9.834 72.144 39.664 1.00 22.52 78 LEU A O 1
ATOM 596 N N . THR A 1 80 ? 9.639 74.334 40.236 1.00 21.34 79 THR A N 1
ATOM 597 C CA . THR A 1 80 ? 10.515 74.859 39.198 1.00 20.09 79 THR A CA 1
ATOM 598 C C . THR A 1 80 ? 11.773 75.451 39.865 1.00 18.95 79 THR A C 1
ATOM 599 O O . THR A 1 80 ? 11.786 75.636 41.069 1.00 18.22 79 THR A O 1
ATOM 603 N N . PHE A 1 81 ? 12.804 75.758 39.071 1.00 18.18 80 PHE A N 1
ATOM 604 C CA . PHE A 1 81 ? 14.102 76.249 39.577 1.00 17.41 80 PHE A CA 1
ATOM 605 C C . PHE A 1 81 ? 14.528 77.527 38.865 1.00 17.77 80 PHE A C 1
ATOM 606 O O . PHE A 1 81 ? 13.987 77.853 37.815 1.00 18.31 80 PHE A O 1
ATOM 614 N N . LYS A 1 82 ? 15.487 78.254 39.429 1.00 17.86 81 LYS A N 1
ATOM 615 C CA . LYS A 1 82 ? 16.023 79.442 38.777 1.00 18.38 81 LYS A CA 1
ATOM 616 C C . LYS A 1 82 ? 17.217 79.058 37.927 1.00 18.27 81 LYS A C 1
ATOM 617 O O . LYS A 1 82 ? 17.464 79.659 36.882 1.00 18.10 81 LYS A O 1
ATOM 623 N N . TRP A 1 83 ? 17.966 78.069 38.404 1.00 18.48 82 TRP A N 1
ATOM 624 C CA . TRP A 1 83 ? 19.198 77.622 37.770 1.00 18.87 82 TRP A CA 1
ATOM 625 C C . TRP A 1 83 ? 19.436 76.163 38.097 1.00 19.55 82 TRP A C 1
ATOM 626 O O . TRP A 1 83 ? 19.023 75.696 39.139 1.00 19.55 82 TRP A O 1
ATOM 637 N N . GLU A 1 84 ? 20.089 75.444 37.192 1.00 21.01 83 GLU A N 1
ATOM 638 C CA . GLU A 1 84 ? 20.480 74.052 37.436 1.00 22.65 83 GLU A CA 1
ATOM 639 C C . GLU A 1 84 ? 21.676 73.634 36.584 1.00 22.67 83 GLU A C 1
ATOM 640 O O . GLU A 1 84 ? 21.901 74.156 35.493 1.00 22.69 83 GLU A O 1
ATOM 646 N N . LYS A 1 85 ? 22.442 72.689 37.102 1.00 23.22 84 LYS A N 1
ATOM 647 C CA . LYS A 1 85 ? 23.591 72.173 36.403 1.00 23.97 84 LYS A CA 1
ATOM 648 C C . LYS A 1 85 ? 23.877 70.778 36.902 1.00 24.84 84 LYS A C 1
ATOM 649 O O . LYS A 1 85 ? 23.832 70.520 38.093 1.00 25.08 84 LYS A O 1
ATOM 655 N N . GLU A 1 86 ? 24.172 69.882 35.979 1.00 26.02 85 GLU A N 1
ATOM 656 C CA . GLU A 1 86 ? 24.662 68.562 36.312 1.00 27.35 85 GLU A CA 1
ATOM 657 C C . GLU A 1 86 ? 26.111 68.675 36.806 1.00 27.24 85 GLU A C 1
ATOM 658 O O . GLU A 1 86 ? 26.997 69.079 36.057 1.00 27.34 85 GLU A O 1
ATOM 664 N N . ILE A 1 87 ? 26.326 68.369 38.084 1.00 27.44 86 ILE A N 1
ATOM 665 C CA . ILE A 1 87 ? 27.663 68.266 38.661 1.00 27.68 86 ILE A CA 1
ATOM 666 C C . ILE A 1 87 ? 27.726 66.988 39.503 1.00 28.16 86 ILE A C 1
ATOM 667 O O . ILE A 1 87 ? 27.074 66.889 40.546 1.00 28.27 86 ILE A O 1
ATOM 672 N N . PRO A 1 88 ? 28.500 66.012 39.034 1.00 28.55 87 PRO A N 1
ATOM 673 C CA . PRO A 1 88 ? 28.591 64.684 39.668 1.00 28.81 87 PRO A CA 1
ATOM 674 C C . PRO A 1 88 ? 28.898 64.615 41.189 1.00 28.78 87 PRO A C 1
ATOM 675 O O . PRO A 1 88 ? 28.118 64.002 41.960 1.00 29.54 87 PRO A O 1
ATOM 679 N N . ASP A 1 89 ? 30.000 65.195 41.631 1.00 28.09 88 ASP A N 1
ATOM 680 C CA . ASP A 1 89 ? 30.492 64.831 42.964 1.00 27.76 88 ASP A CA 1
ATOM 681 C C . ASP A 1 89 ? 30.300 65.900 44.044 1.00 26.17 88 ASP A C 1
ATOM 682 O O . ASP A 1 89 ? 31.236 66.208 44.763 1.00 26.32 88 ASP A O 1
ATOM 687 N N . VAL A 1 90 ? 29.112 66.471 44.192 1.00 24.70 89 VAL A N 1
ATOM 688 C CA . VAL A 1 90 ? 29.041 67.600 45.125 1.00 23.16 89 VAL A CA 1
ATOM 689 C C . VAL A 1 90 ? 28.829 67.254 46.583 1.00 22.36 89 VAL A C 1
ATOM 690 O O . VAL A 1 90 ? 28.025 66.377 46.921 1.00 22.16 89 VAL A O 1
ATOM 694 N N . ILE A 1 91 ? 29.589 67.941 47.436 1.00 21.27 90 ILE A N 1
ATOM 695 C CA . ILE A 1 91 ? 29.637 67.638 48.855 1.00 20.06 90 ILE A CA 1
ATOM 696 C C . ILE A 1 91 ? 29.298 68.850 49.698 1.00 19.86 90 ILE A C 1
ATOM 697 O O . ILE A 1 91 ? 29.108 68.740 50.910 1.00 19.78 90 ILE A O 1
ATOM 702 N N . PHE A 1 92 ? 29.197 70.006 49.047 1.00 19.51 91 PHE A N 1
ATOM 703 C CA . PHE A 1 92 ? 29.105 71.272 49.751 1.00 19.35 91 PHE A CA 1
ATOM 704 C C . PHE A 1 92 ? 28.455 72.348 48.909 1.00 20.12 91 PHE A C 1
ATOM 705 O O . PHE A 1 92 ? 28.838 72.594 47.786 1.00 20.02 91 PHE A O 1
ATOM 713 N N . VAL A 1 93 ? 27.505 73.034 49.514 1.00 21.54 92 VAL A N 1
ATOM 714 C CA . VAL A 1 93 ? 26.652 73.981 48.827 1.00 22.42 92 VAL A CA 1
ATOM 715 C C . VAL A 1 93 ? 26.321 75.055 49.868 1.00 23.17 92 VAL A C 1
ATOM 716 O O . VAL A 1 93 ? 26.108 74.723 51.039 1.00 23.35 92 VAL A O 1
ATOM 720 N N . CYS A 1 94 ? 26.336 76.331 49.474 1.00 23.86 93 CYS A N 1
ATOM 721 C CA . CYS A 1 94 ? 26.106 77.411 50.437 1.00 24.92 93 CYS A CA 1
ATOM 722 C C . CYS A 1 94 ? 26.083 78.823 49.854 1.00 24.72 93 CYS A C 1
ATOM 723 O O . CYS A 1 94 ? 26.812 79.114 48.909 1.00 25.07 93 CYS A O 1
ATOM 726 N N . PHE A 1 95 ? 25.273 79.704 50.452 1.00 24.23 94 PHE A N 1
ATOM 727 C CA . PHE A 1 95 ? 25.206 81.102 50.030 1.00 23.98 94 PHE A CA 1
ATOM 728 C C . PHE A 1 95 ? 26.286 81.914 50.698 1.00 24.61 94 PHE A C 1
ATOM 729 O O . PHE A 1 95 ? 26.569 81.718 51.870 1.00 25.02 94 PHE A O 1
ATOM 737 N N . HIS A 1 96 ? 26.876 82.841 49.947 1.00 25.31 95 HIS A N 1
ATOM 738 C CA . HIS A 1 96 ? 27.922 83.723 50.452 1.00 25.81 95 HIS A CA 1
ATOM 739 C C . HIS A 1 96 ? 27.859 85.053 49.717 1.00 25.63 95 HIS A C 1
ATOM 740 O O . HIS A 1 96 ? 28.180 85.127 48.537 1.00 26.04 95 HIS A O 1
ATOM 747 N N . GLY A 1 97 ? 27.461 86.110 50.408 1.00 25.39 96 GLY A N 1
ATOM 748 C CA . GLY A 1 97 ? 27.281 87.382 49.742 1.00 25.33 96 GLY A CA 1
ATOM 749 C C . GLY A 1 97 ? 26.276 87.198 48.626 1.00 25.54 96 GLY A C 1
ATOM 750 O O . GLY A 1 97 ? 25.220 86.605 48.832 1.00 25.46 96 GLY A O 1
ATOM 751 N N . ASP A 1 98 ? 26.609 87.660 47.430 1.00 25.79 97 ASP A N 1
ATOM 752 C CA . ASP A 1 98 ? 25.704 87.489 46.297 1.00 26.01 97 ASP A CA 1
ATOM 753 C C . ASP A 1 98 ? 26.065 86.293 45.401 1.00 24.65 97 ASP A C 1
ATOM 754 O O . ASP A 1 98 ? 25.804 86.301 44.211 1.00 24.18 97 ASP A O 1
ATOM 759 N N . GLN A 1 99 ? 26.649 85.266 46.005 1.00 23.78 98 GLN A N 1
ATOM 760 C CA . GLN A 1 99 ? 27.149 84.110 45.287 1.00 23.06 98 GLN A CA 1
ATOM 761 C C . GLN A 1 99 ? 26.673 82.820 45.930 1.00 21.88 98 GLN A C 1
ATOM 762 O O . GLN A 1 99 ? 26.228 82.809 47.074 1.00 21.68 98 GLN A O 1
ATOM 768 N N . VAL A 1 100 ? 26.784 81.727 45.189 1.00 20.57 99 VAL A N 1
ATOM 769 C CA . VAL A 1 100 ? 26.601 80.406 45.753 1.00 19.72 99 VAL A CA 1
ATOM 770 C C . VAL A 1 100 ? 27.899 79.610 45.559 1.00 19.15 99 VAL A C 1
ATOM 771 O O . VAL A 1 100 ? 28.431 79.523 44.452 1.00 19.45 99 VAL A O 1
ATOM 775 N N . LEU A 1 101 ? 28.427 79.048 46.625 1.00 17.94 100 LEU A N 1
ATOM 776 C CA . LEU A 1 101 ? 29.590 78.219 46.458 1.00 18.08 100 LEU A CA 1
ATOM 777 C C . LEU A 1 101 ? 29.158 76.781 46.331 1.00 18.07 100 LEU A C 1
ATOM 778 O O . LEU A 1 101 ? 28.255 76.346 47.017 1.00 18.15 100 LEU A O 1
ATOM 783 N N . VAL A 1 102 ? 29.778 76.065 45.395 1.00 18.03 101 VAL A N 1
ATOM 784 C CA . VAL A 1 102 ? 29.542 74.651 45.209 1.00 17.41 101 VAL A CA 1
ATOM 785 C C . VAL A 1 102 ? 30.895 73.961 45.189 1.00 17.61 101 VAL A C 1
ATOM 786 O O . VAL A 1 102 ? 31.791 74.358 44.463 1.00 17.46 101 VAL A O 1
ATOM 790 N N . SER A 1 103 ? 31.033 72.918 45.985 1.00 17.75 102 SER A N 1
ATOM 791 C CA . SER A 1 103 ? 32.274 72.195 46.024 1.00 18.49 102 SER A CA 1
ATOM 792 C C . SER A 1 103 ? 32.050 70.724 45.778 1.00 18.71 102 SER A C 1
ATOM 793 O O . SER A 1 103 ? 31.140 70.117 46.354 1.00 18.79 102 SER A O 1
ATOM 796 N N . THR A 1 104 ? 32.856 70.159 44.888 1.00 19.13 103 THR A N 1
ATOM 797 C CA . THR A 1 104 ? 33.027 68.708 44.825 1.00 19.61 103 THR A CA 1
ATOM 798 C C . THR A 1 104 ? 34.222 68.329 45.703 1.00 20.13 103 THR A C 1
ATOM 799 O O . THR A 1 104 ? 34.763 69.161 46.438 1.00 19.77 103 THR A O 1
ATOM 803 N N . ARG A 1 105 ? 34.653 67.081 45.597 1.00 21.18 104 ARG A N 1
ATOM 804 C CA . ARG A 1 105 ? 35.836 66.630 46.299 1.00 22.49 104 ARG A CA 1
ATOM 805 C C . ARG A 1 105 ? 37.107 67.274 45.722 1.00 23.28 104 ARG A C 1
ATOM 806 O O . ARG A 1 105 ? 38.109 67.453 46.443 1.00 23.30 104 ARG A O 1
ATOM 814 N N . ASN A 1 106 ? 37.056 67.650 44.441 1.00 23.85 105 ASN A N 1
ATOM 815 C CA . ASN A 1 106 ? 38.265 68.042 43.714 1.00 24.57 105 ASN A CA 1
ATOM 816 C C . ASN A 1 106 ? 38.399 69.514 43.348 1.00 24.60 105 ASN A C 1
ATOM 817 O O . ASN A 1 106 ? 39.516 69.976 43.050 1.00 24.73 105 ASN A O 1
ATOM 822 N N . ALA A 1 107 ? 37.282 70.244 43.394 1.00 24.42 106 ALA A N 1
ATOM 823 C CA . ALA A 1 107 ? 37.258 71.658 43.028 1.00 24.55 106 ALA A CA 1
ATOM 824 C C . ALA A 1 107 ? 36.111 72.435 43.672 1.00 24.45 106 ALA A C 1
ATOM 825 O O . ALA A 1 107 ? 35.097 71.861 44.041 1.00 24.80 106 ALA A O 1
ATOM 827 N N . LEU A 1 108 ? 36.293 73.749 43.787 1.00 24.28 107 LEU A N 1
ATOM 828 C CA . LEU A 1 108 ? 35.307 74.678 44.338 1.00 23.86 107 LEU A CA 1
ATOM 829 C C . LEU A 1 108 ? 34.776 75.566 43.216 1.00 23.88 107 LEU A C 1
ATOM 830 O O . LEU A 1 108 ? 35.552 76.000 42.354 1.00 24.40 107 LEU A O 1
ATOM 835 N N . TYR A 1 109 ? 33.474 75.857 43.224 1.00 23.63 108 TYR A N 1
ATOM 836 C CA . TYR A 1 109 ? 32.846 76.636 42.143 1.00 23.67 108 TYR A CA 1
ATOM 837 C C . TYR A 1 109 ? 31.982 77.738 42.687 1.00 24.12 108 TYR A C 1
ATOM 838 O O . TYR A 1 109 ? 31.437 77.618 43.786 1.00 24.05 108 TYR A O 1
ATOM 847 N N . SER A 1 110 ? 31.834 78.793 41.887 1.00 24.56 109 SER A N 1
ATOM 848 C CA . SER A 1 110 ? 31.022 79.958 42.228 1.00 25.30 109 SER A CA 1
ATOM 849 C C . SER A 1 110 ? 29.944 80.217 41.189 1.00 25.28 109 SER A C 1
ATOM 850 O O . SER A 1 110 ? 30.236 80.279 39.988 1.00 25.41 109 SER A O 1
ATOM 853 N N . LEU A 1 111 ? 28.710 80.399 41.640 1.00 24.97 110 LEU A N 1
ATOM 854 C CA . LEU A 1 111 ? 27.657 80.891 40.757 1.00 25.04 110 LEU A CA 1
ATOM 855 C C . LEU A 1 111 ? 27.232 82.297 41.172 1.00 25.84 110 LEU A C 1
ATOM 856 O O . LEU A 1 111 ? 26.946 82.554 42.332 1.00 26.02 110 LEU A O 1
ATOM 861 N N . ASP A 1 112 ? 27.207 83.204 40.217 1.00 27.07 111 ASP A N 1
ATOM 862 C CA . ASP A 1 112 ? 26.890 84.583 40.485 1.00 28.92 111 ASP A CA 1
ATOM 863 C C . ASP A 1 112 ? 25.381 84.711 40.499 1.00 29.60 111 ASP A C 1
ATOM 864 O O . ASP A 1 112 ? 24.732 84.370 39.530 1.00 29.63 111 ASP A O 1
ATOM 869 N N . LEU A 1 113 ? 24.814 85.187 41.600 1.00 31.06 112 LEU A N 1
ATOM 870 C CA . LEU A 1 113 ? 23.361 85.121 41.772 1.00 32.61 112 LEU A CA 1
ATOM 871 C C . LEU A 1 113 ? 22.656 86.212 41.013 1.00 33.90 112 LEU A C 1
ATOM 872 O O . LEU A 1 113 ? 21.437 86.173 40.862 1.00 34.19 112 LEU A O 1
ATOM 877 N N . GLU A 1 114 ? 23.423 87.187 40.534 1.00 35.50 113 GLU A N 1
ATOM 878 C CA . GLU A 1 114 ? 22.860 88.271 39.743 1.00 37.35 113 GLU A CA 1
ATOM 879 C C . GLU A 1 114 ? 23.134 88.142 38.237 1.00 37.67 113 GLU A C 1
ATOM 880 O O . GLU A 1 114 ? 22.494 88.818 37.426 1.00 37.97 113 GLU A O 1
ATOM 886 N N . GLU A 1 115 ? 24.086 87.286 37.873 1.00 38.09 114 GLU A N 1
ATOM 887 C CA . GLU A 1 115 ? 24.273 86.882 36.483 1.00 38.68 114 GLU A CA 1
ATOM 888 C C . GLU A 1 115 ? 24.465 85.373 36.409 1.00 38.15 114 GLU A C 1
ATOM 889 O O . GLU A 1 115 ? 25.594 84.879 3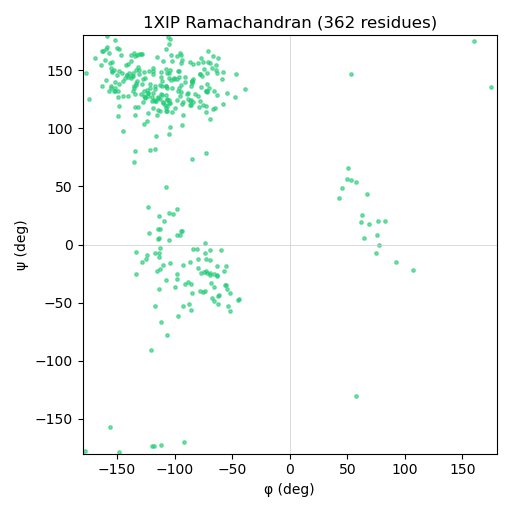6.296 1.00 38.17 114 GLU A O 1
ATOM 895 N N . LEU A 1 116 ? 23.345 84.648 36.460 1.00 37.80 115 LEU A N 1
ATOM 896 C CA . LEU A 1 116 ? 23.348 83.187 36.582 1.00 37.30 115 LEU A CA 1
ATOM 897 C C . LEU A 1 116 ? 24.058 82.444 35.441 1.00 37.59 115 LEU A C 1
ATOM 898 O O . LEU A 1 116 ? 24.211 81.223 35.489 1.00 37.97 115 LEU A O 1
ATOM 903 N N . SER A 1 117 ? 24.500 83.181 34.428 1.00 37.62 116 SER A N 1
ATOM 904 C CA . SER A 1 117 ? 25.254 82.591 33.330 1.00 37.67 116 SER A CA 1
ATOM 905 C C . SER A 1 117 ? 26.669 82.209 33.769 1.00 37.37 116 SER A C 1
ATOM 906 O O . SER A 1 117 ? 27.300 81.333 33.163 1.00 37.76 116 SER A O 1
ATOM 909 N N . GLU A 1 118 ? 27.151 82.856 34.831 1.00 36.80 117 GLU A N 1
ATOM 910 C CA . GLU A 1 118 ? 28.546 82.727 35.257 1.00 35.93 117 GLU A CA 1
ATOM 911 C C . GLU A 1 118 ? 28.734 81.656 36.313 1.00 34.73 117 GLU A C 1
ATOM 912 O O . GLU A 1 118 ? 28.414 81.847 37.484 1.00 34.41 117 GLU A O 1
ATOM 918 N N . PHE A 1 119 ? 29.246 80.516 35.874 1.00 33.69 118 PHE A N 1
ATOM 919 C CA . PHE A 1 119 ? 29.589 79.427 36.763 1.00 32.70 118 PHE A CA 1
ATOM 920 C C . PHE A 1 119 ? 31.093 79.191 36.718 1.00 32.80 118 PHE A C 1
ATOM 921 O O . PHE A 1 119 ? 31.598 78.449 35.873 1.00 32.84 118 PHE A O 1
ATOM 929 N N . ARG A 1 120 ? 31.800 79.830 37.641 1.00 32.88 119 ARG A N 1
ATOM 930 C CA . ARG A 1 120 ? 33.254 79.873 37.616 1.00 32.89 119 ARG A CA 1
ATOM 931 C C . ARG A 1 120 ? 33.890 78.813 38.492 1.00 32.38 119 ARG A C 1
ATOM 932 O O . ARG A 1 120 ? 33.322 78.401 39.493 1.00 32.27 119 ARG A O 1
ATOM 940 N N . THR A 1 121 ? 35.072 78.366 38.088 1.00 32.13 120 THR A N 1
ATOM 941 C CA . THR A 1 121 ? 35.931 77.565 38.948 1.00 31.81 120 THR A CA 1
ATOM 942 C C . THR A 1 121 ? 36.617 78.547 39.879 1.00 31.44 120 THR A C 1
ATOM 943 O O . THR A 1 121 ? 37.170 79.538 39.417 1.00 31.58 120 THR A O 1
ATOM 947 N N . VAL A 1 122 ? 36.548 78.305 41.184 1.00 30.84 121 VAL A N 1
ATOM 948 C CA . VAL A 1 122 ? 37.287 79.145 42.114 1.00 30.47 121 VAL A CA 1
ATOM 949 C C . VAL A 1 122 ? 38.681 78.587 42.276 1.00 30.87 121 VAL A C 1
ATOM 950 O O . VAL A 1 122 ? 39.668 79.310 42.133 1.00 31.29 121 VAL A O 1
ATOM 954 N N . THR A 1 123 ? 38.766 77.296 42.562 1.00 31.08 122 THR A N 1
ATOM 955 C CA . THR A 1 123 ? 40.053 76.645 42.690 1.00 31.53 122 THR A CA 1
ATOM 956 C C . THR A 1 123 ? 39.947 75.123 42.612 1.00 31.63 122 THR A C 1
ATOM 957 O O . THR A 1 123 ? 38.847 74.560 42.662 1.00 31.77 122 THR A O 1
ATOM 961 N N . SER A 1 124 ? 41.101 74.483 42.447 1.00 31.74 123 SER A N 1
ATOM 962 C CA . SER A 1 124 ? 41.245 73.044 42.571 1.00 31.79 123 SER A CA 1
ATOM 963 C C . SER A 1 124 ? 42.053 72.740 43.829 1.00 32.01 123 SER A C 1
ATOM 964 O O . SER A 1 124 ? 42.790 73.597 44.336 1.00 31.78 123 SER A O 1
ATOM 967 N N . PHE A 1 125 ? 41.892 71.526 44.339 1.00 32.23 124 PHE A N 1
ATOM 968 C CA . PHE A 1 125 ? 42.561 71.110 45.555 1.00 32.74 124 PHE A CA 1
ATOM 969 C C . PHE A 1 125 ? 43.657 70.130 45.169 1.00 33.27 124 PHE A C 1
ATOM 970 O O . PHE A 1 125 ? 43.440 69.255 44.331 1.00 33.25 124 PHE A O 1
ATOM 978 N N . GLU A 1 126 ? 44.837 70.273 45.766 1.00 34.03 125 GLU A N 1
ATOM 979 C CA . GLU A 1 126 ? 45.954 69.363 45.467 1.00 34.68 125 GLU A CA 1
ATOM 980 C C . GLU A 1 126 ? 45.626 67.919 45.877 1.00 34.55 125 GLU A C 1
ATOM 981 O O . GLU A 1 126 ? 46.161 66.976 45.293 1.00 34.64 125 GLU A O 1
ATOM 987 N N . LYS A 1 127 ? 44.733 67.767 46.864 1.00 34.06 126 LYS A N 1
ATOM 988 C CA . LYS A 1 127 ? 44.235 66.459 47.302 1.00 33.92 126 LYS A CA 1
ATOM 989 C C . LYS A 1 127 ? 42.712 66.512 47.604 1.00 33.53 126 LYS A C 1
ATOM 990 O O . LYS A 1 127 ? 42.210 67.551 48.043 1.00 33.67 126 LYS A O 1
ATOM 996 N N . PRO A 1 128 ? 41.989 65.403 47.373 1.00 33.00 127 PRO A N 1
ATOM 997 C CA . PRO A 1 128 ? 40.547 65.308 47.691 1.00 32.38 127 PRO A CA 1
ATOM 998 C C . PRO A 1 128 ? 40.173 65.820 49.084 1.00 31.77 127 PRO A C 1
ATOM 999 O O . PRO A 1 128 ? 40.924 65.684 50.049 1.00 31.79 127 PRO A O 1
ATOM 1003 N N . VAL A 1 129 ? 38.990 66.392 49.187 1.00 31.05 128 VAL A N 1
ATOM 1004 C CA . VAL A 1 129 ? 38.575 67.050 50.413 1.00 30.31 128 VAL A CA 1
ATOM 1005 C C . VAL A 1 129 ? 37.449 66.272 51.086 1.00 29.91 128 VAL A C 1
ATOM 1006 O O . VAL A 1 129 ? 36.613 65.688 50.397 1.00 30.14 128 VAL A O 1
ATOM 1010 N N . PHE A 1 130 ? 37.449 66.243 52.422 1.00 29.42 129 PHE A N 1
ATOM 1011 C CA . PHE A 1 130 ? 36.437 65.525 53.214 1.00 29.57 129 PHE A CA 1
ATOM 1012 C C . PHE A 1 130 ? 35.339 66.463 53.754 1.00 28.88 129 PHE A C 1
ATOM 1013 O O . PHE A 1 130 ? 34.172 66.071 53.881 1.00 28.00 129 PHE A O 1
ATOM 1021 N N . GLN A 1 131 ? 35.742 67.678 54.127 1.00 28.32 130 GLN A N 1
ATOM 1022 C CA . GLN A 1 131 ? 34.856 68.603 54.821 1.00 28.07 130 GLN A CA 1
ATOM 1023 C C . GLN A 1 131 ? 35.197 70.051 54.568 1.00 27.81 130 GLN A C 1
ATOM 1024 O O . GLN A 1 131 ? 36.369 70.420 54.536 1.00 28.14 130 GLN A O 1
ATOM 1030 N N . LEU A 1 132 ? 34.157 70.862 54.403 1.00 27.41 131 LEU A N 1
ATOM 1031 C CA . LEU A 1 132 ? 34.294 72.292 54.219 1.00 27.43 131 LEU A CA 1
ATOM 1032 C C . LEU A 1 132 ? 33.331 72.973 55.138 1.00 28.08 131 LEU A C 1
ATOM 1033 O O . LEU A 1 132 ? 32.199 72.499 55.318 1.00 28.58 131 LEU A O 1
ATOM 1038 N N . LYS A 1 133 ? 33.768 74.081 55.722 1.00 28.43 132 LYS A N 1
ATOM 1039 C CA . LYS A 1 133 ? 32.888 74.965 56.459 1.00 29.08 132 LYS A CA 1
ATOM 1040 C C . LYS A 1 133 ? 33.182 76.394 56.073 1.00 29.23 132 LYS A C 1
ATOM 1041 O O . LYS A 1 133 ? 34.351 76.821 55.994 1.00 28.11 132 LYS A O 1
ATOM 1047 N N . ASN A 1 134 ? 32.115 77.141 55.831 1.00 29.72 133 ASN A N 1
ATOM 1048 C CA . ASN A 1 134 ? 32.241 78.557 55.600 1.00 30.70 133 ASN A CA 1
ATOM 1049 C C . ASN A 1 134 ? 31.973 79.333 56.880 1.00 30.64 133 ASN A C 1
ATOM 1050 O O . ASN A 1 134 ? 30.992 79.061 57.572 1.00 30.57 133 ASN A O 1
ATOM 1055 N N . VAL A 1 135 ? 32.843 80.279 57.222 1.00 30.81 134 VAL A N 1
ATOM 1056 C CA . VAL A 1 135 ? 32.576 81.059 58.437 1.00 31.33 134 VAL A CA 1
ATOM 1057 C C . VAL A 1 135 ? 32.234 82.523 58.161 1.00 31.79 134 VAL A C 1
ATOM 1058 O O . VAL A 1 135 ? 31.076 82.944 58.369 1.00 32.65 134 VAL A O 1
ATOM 1062 N N . ASN A 1 136 ? 33.177 83.304 57.655 1.00 31.27 135 ASN A N 1
ATOM 1063 C CA . ASN A 1 136 ? 32.769 84.613 57.152 1.00 30.89 135 ASN A CA 1
ATOM 1064 C C . ASN A 1 136 ? 33.112 84.734 55.691 1.00 30.76 135 ASN A C 1
ATOM 1065 O O . ASN A 1 136 ? 32.322 84.368 54.827 1.00 30.66 135 ASN A O 1
ATOM 1070 N N . ASN A 1 137 ? 34.304 85.243 55.426 1.00 30.86 136 ASN A N 1
ATOM 1071 C CA . ASN A 1 137 ? 34.853 85.292 54.086 1.00 31.19 136 ASN A CA 1
ATOM 1072 C C . ASN A 1 137 ? 35.914 84.233 53.925 1.00 30.71 136 ASN A C 1
ATOM 1073 O O . ASN A 1 137 ? 36.848 84.386 53.133 1.00 30.99 136 ASN A O 1
ATOM 1078 N N . THR A 1 138 ? 35.795 83.162 54.692 1.00 30.01 137 THR A N 1
ATOM 1079 C CA . THR A 1 138 ? 36.806 82.133 54.627 1.00 29.61 137 THR A CA 1
ATOM 1080 C C . THR A 1 138 ? 36.188 80.736 54.611 1.00 28.81 137 THR A C 1
ATOM 1081 O O . THR A 1 138 ? 35.144 80.487 55.234 1.00 28.99 137 THR A O 1
ATOM 1085 N N . LEU A 1 139 ? 36.835 79.846 53.864 1.00 28.04 138 LEU A N 1
ATOM 1086 C CA . LEU A 1 139 ? 36.440 78.454 53.766 1.00 27.30 138 LEU A CA 1
ATOM 1087 C C . LEU A 1 139 ? 37.433 77.622 54.481 1.00 26.70 138 LEU A C 1
ATOM 1088 O O . LEU A 1 139 ? 38.598 77.633 54.121 1.00 26.80 138 LEU A O 1
ATOM 1093 N N . VAL A 1 140 ? 36.983 76.895 55.497 1.00 26.43 139 VAL A N 1
ATOM 1094 C CA . VAL A 1 140 ? 37.865 75.999 56.219 1.00 26.24 139 VAL A CA 1
ATOM 1095 C C . VAL A 1 140 ? 37.739 74.601 55.643 1.00 26.53 139 VAL A C 1
ATOM 1096 O O . VAL A 1 140 ? 36.644 74.081 55.517 1.00 26.89 139 VAL A O 1
ATOM 1100 N N . ILE A 1 141 ? 38.873 74.002 55.298 1.00 26.53 140 ILE A N 1
ATOM 1101 C CA . ILE A 1 141 ? 38.891 72.803 54.478 1.00 26.39 140 ILE A CA 1
ATOM 1102 C C . ILE A 1 141 ? 39.676 71.681 55.144 1.00 26.61 140 ILE A C 1
ATOM 1103 O O . ILE A 1 141 ? 40.836 71.864 55.540 1.00 26.52 140 ILE A O 1
ATOM 1108 N N . LEU A 1 142 ? 39.042 70.520 55.276 1.00 26.62 141 LEU A N 1
ATOM 1109 C CA . LEU A 1 142 ? 39.747 69.344 55.741 1.00 26.42 141 LEU A CA 1
ATOM 1110 C C . LEU A 1 142 ? 40.053 68.361 54.619 1.00 26.99 141 LEU A C 1
ATOM 1111 O O . LEU A 1 142 ? 39.159 67.848 53.949 1.00 26.55 141 LEU A O 1
ATOM 1116 N N . ASN A 1 143 ? 41.348 68.105 54.472 1.00 27.56 142 ASN A N 1
ATOM 1117 C CA . ASN A 1 143 ? 41.955 67.300 53.430 1.00 28.23 142 ASN A CA 1
ATOM 1118 C C . ASN A 1 143 ? 41.814 65.787 53.602 1.00 28.62 142 ASN A C 1
ATOM 1119 O O . ASN A 1 143 ? 41.614 65.284 54.721 1.00 28.61 142 ASN A O 1
ATOM 1124 N N . SER A 1 144 ? 41.993 65.059 52.500 1.00 28.66 143 SER A N 1
ATOM 1125 C CA . SER A 1 144 ? 42.018 63.592 52.515 1.00 28.42 143 SER A CA 1
ATOM 1126 C C . SER A 1 144 ? 43.313 63.050 53.107 1.00 28.30 143 SER A C 1
ATOM 1127 O O . SER A 1 144 ? 43.458 61.841 53.320 1.00 27.90 143 SER A O 1
ATOM 1130 N N . VAL A 1 145 ? 44.247 63.956 53.370 1.00 28.39 144 VAL A N 1
ATOM 1131 C CA . VAL A 1 145 ? 45.556 63.607 53.926 1.00 28.48 144 VAL A CA 1
ATOM 1132 C C . VAL A 1 145 ? 45.653 64.169 55.351 1.00 28.68 144 VAL A C 1
ATOM 1133 O O . VAL A 1 145 ? 46.735 64.224 55.954 1.00 28.37 144 VAL A O 1
ATOM 1137 N N . ASN A 1 146 ? 44.490 64.580 55.868 1.00 29.08 145 ASN A N 1
ATOM 1138 C CA . ASN A 1 146 ? 44.332 65.120 57.222 1.00 29.57 145 ASN A CA 1
ATOM 1139 C C . ASN A 1 146 ? 45.020 66.463 57.449 1.00 30.24 145 ASN A C 1
ATOM 1140 O O . ASN A 1 146 ? 45.666 66.673 58.491 1.00 31.22 145 ASN A O 1
ATOM 1145 N N . ASP A 1 147 ? 44.884 67.364 56.471 1.00 30.46 146 ASP A N 1
ATOM 1146 C CA . ASP A 1 147 ? 45.461 68.710 56.539 1.00 30.67 146 ASP A CA 1
ATOM 1147 C C . ASP A 1 147 ? 44.348 69.746 56.639 1.00 30.49 146 ASP A C 1
ATOM 1148 O O . ASP A 1 147 ? 43.559 69.902 55.703 1.00 30.60 146 ASP A O 1
ATOM 1153 N N . LEU A 1 148 ? 44.278 70.458 57.761 1.00 30.39 147 LEU A N 1
ATOM 1154 C CA . LEU A 1 148 ? 43.290 71.530 57.917 1.00 30.29 147 LEU A CA 1
ATOM 1155 C C . LEU A 1 148 ? 43.820 72.847 57.369 1.00 30.77 147 LEU A C 1
ATOM 1156 O O . LEU A 1 148 ? 44.840 73.355 57.851 1.00 31.20 147 LEU A O 1
ATOM 1161 N N . SER A 1 149 ? 43.125 73.400 56.370 1.00 31.23 148 SER A N 1
ATOM 1162 C CA . SER A 1 149 ? 43.579 74.614 55.677 1.00 31.69 148 SER A CA 1
ATOM 1163 C C . SER A 1 149 ? 42.504 75.688 55.582 1.00 31.84 148 SER A C 1
ATOM 1164 O O . SER A 1 149 ? 41.322 75.416 55.781 1.00 32.12 148 SER A O 1
ATOM 1167 N N . ALA A 1 150 ? 42.929 76.908 55.273 1.00 32.14 149 ALA A N 1
ATOM 1168 C CA . ALA A 1 150 ? 42.030 78.057 55.201 1.00 32.73 149 ALA A CA 1
ATOM 1169 C C . ALA A 1 150 ? 42.131 78.778 53.860 1.00 33.11 149 ALA A C 1
ATOM 1170 O O . ALA A 1 150 ? 43.224 79.147 53.429 1.00 33.10 149 ALA A O 1
ATOM 1172 N N . LEU A 1 151 ? 40.981 78.950 53.206 1.00 33.57 150 LEU A N 1
ATOM 1173 C CA . LEU A 1 151 ? 40.883 79.679 51.950 1.00 33.81 150 LEU A CA 1
ATOM 1174 C C . LEU A 1 151 ? 40.208 81.019 52.183 1.00 34.32 150 LEU A C 1
ATOM 1175 O O . LEU A 1 151 ? 39.057 81.064 52.612 1.00 33.95 150 LEU A O 1
ATOM 1180 N N . ASP A 1 152 ? 40.931 82.109 51.920 1.00 35.03 151 ASP A N 1
ATOM 1181 C CA . ASP A 1 152 ? 40.313 83.430 51.922 1.00 35.94 151 ASP A CA 1
ATOM 1182 C C . ASP A 1 152 ? 39.545 83.627 50.622 1.00 35.77 151 ASP A C 1
ATOM 1183 O O . ASP A 1 152 ? 40.101 83.504 49.538 1.00 35.33 151 ASP A O 1
ATOM 1188 N N . LEU A 1 153 ? 38.260 83.925 50.738 1.00 36.00 152 LEU A N 1
ATOM 1189 C CA . LEU A 1 153 ? 37.424 84.054 49.561 1.00 36.71 152 LEU A CA 1
ATOM 1190 C C . LEU A 1 153 ? 37.620 85.380 48.812 1.00 37.83 152 LEU A C 1
ATOM 1191 O O . LEU A 1 153 ? 37.391 85.457 47.605 1.00 37.86 152 LEU A O 1
ATOM 1196 N N . ARG A 1 154 ? 38.087 86.402 49.525 1.00 39.19 153 ARG A N 1
ATOM 1197 C CA . ARG A 1 154 ? 38.383 87.704 48.926 1.00 40.80 153 ARG A CA 1
ATOM 1198 C C . ARG A 1 154 ? 39.668 87.711 48.070 1.00 41.13 153 ARG A C 1
ATOM 1199 O O . ARG A 1 154 ? 39.693 88.327 47.008 1.00 41.23 153 ARG A O 1
ATOM 1207 N N . THR A 1 155 ? 40.712 87.015 48.532 1.00 41.54 154 THR A N 1
ATOM 1208 C CA . THR A 1 155 ? 42.056 87.086 47.929 1.00 42.31 154 THR A CA 1
ATOM 1209 C C . THR A 1 155 ? 42.522 85.783 47.260 1.00 42.72 154 THR A C 1
ATOM 1210 O O . THR A 1 155 ? 43.582 85.752 46.637 1.00 42.58 154 THR A O 1
ATOM 1214 N N . LYS A 1 156 ? 41.746 84.715 47.437 1.00 43.41 155 LYS A N 1
ATOM 1215 C CA . LYS A 1 156 ? 42.044 83.369 46.905 1.00 43.95 155 LYS A CA 1
ATOM 1216 C C . LYS A 1 156 ? 43.310 82.665 47.452 1.00 44.11 155 LYS A C 1
ATOM 1217 O O . LYS A 1 156 ? 43.654 81.561 46.996 1.00 44.39 155 LYS A O 1
ATOM 1223 N N . SER A 1 157 ? 43.978 83.274 48.437 1.00 43.99 156 SER A N 1
ATOM 1224 C CA . SER A 1 157 ? 45.182 82.671 49.041 1.00 43.90 156 SER A CA 1
ATOM 1225 C C . SER A 1 157 ? 44.861 81.653 50.164 1.00 43.85 156 SER A C 1
ATOM 1226 O O . SER A 1 157 ? 43.802 81.732 50.807 1.00 43.75 156 SER A O 1
ATOM 1229 N N . THR A 1 158 ? 45.781 80.712 50.402 1.00 43.57 157 THR A N 1
ATOM 1230 C CA . THR A 1 158 ? 45.515 79.607 51.333 1.00 43.44 157 THR A CA 1
ATOM 1231 C C . THR A 1 158 ? 46.555 79.386 52.451 1.00 42.99 157 THR A C 1
ATOM 1232 O O . THR A 1 158 ? 47.739 79.160 52.189 1.00 42.90 157 THR A O 1
ATOM 1236 N N . LYS A 1 159 ? 46.067 79.437 53.693 1.00 42.44 158 LYS A N 1
ATOM 1237 C CA . LYS A 1 159 ? 46.865 79.226 54.906 1.00 41.94 158 LYS A CA 1
ATOM 1238 C C . LYS A 1 159 ? 46.774 77.763 55.368 1.00 41.05 158 LYS A C 1
ATOM 1239 O O . LYS A 1 159 ? 45.816 77.081 55.059 1.00 41.26 158 LYS A O 1
ATOM 1245 N N . GLN A 1 160 ? 47.762 77.290 56.115 1.00 39.96 159 GLN A N 1
ATOM 1246 C CA . GLN A 1 160 ? 47.700 75.949 56.696 1.00 38.98 159 GLN A CA 1
ATOM 1247 C C . GLN A 1 160 ? 47.443 76.044 58.194 1.00 38.18 159 GLN A C 1
ATOM 1248 O O . GLN A 1 160 ? 48.237 76.632 58.923 1.00 38.24 159 GLN A O 1
ATOM 1254 N N . LEU A 1 161 ? 46.336 75.471 58.656 1.00 37.01 160 LEU A N 1
ATOM 1255 C CA . LEU A 1 161 ? 45.922 75.657 60.040 1.00 36.14 160 LEU A CA 1
ATOM 1256 C C . LEU A 1 161 ? 46.431 74.581 60.976 1.00 35.88 160 LEU A C 1
ATOM 1257 O O . LEU A 1 161 ? 47.038 74.888 62.001 1.00 35.98 160 LEU A O 1
ATOM 1262 N N . ALA A 1 162 ? 46.182 73.319 60.634 1.00 35.16 161 ALA A N 1
ATOM 1263 C CA . ALA A 1 162 ? 46.573 72.217 61.502 1.00 34.51 161 ALA A CA 1
ATOM 1264 C C . ALA A 1 162 ? 46.839 70.955 60.713 1.00 34.22 161 ALA A C 1
ATOM 1265 O O . ALA A 1 162 ? 46.651 70.926 59.496 1.00 34.23 161 ALA A O 1
ATOM 1267 N N . GLN A 1 163 ? 47.292 69.919 61.417 1.00 33.86 162 GLN A N 1
ATOM 1268 C CA . GLN A 1 163 ? 47.572 68.621 60.815 1.00 33.51 162 GLN A CA 1
ATOM 1269 C C . GLN A 1 163 ? 47.013 67.490 61.655 1.00 32.78 162 GLN A C 1
ATOM 1270 O O . GLN A 1 163 ? 46.712 67.678 62.845 1.00 32.42 162 GLN A O 1
ATOM 1276 N N . ASN A 1 164 ? 46.894 66.315 61.029 1.00 31.77 163 ASN A N 1
ATOM 1277 C CA . ASN A 1 164 ? 46.448 65.094 61.699 1.00 30.92 163 ASN A CA 1
ATOM 1278 C C . ASN A 1 164 ? 45.029 65.171 62.241 1.00 30.15 163 ASN A C 1
ATOM 1279 O O . ASN A 1 164 ? 44.679 64.456 63.180 1.00 30.37 163 ASN A O 1
ATOM 1284 N N . VAL A 1 165 ? 44.227 66.042 61.630 1.00 28.84 164 VAL A N 1
ATOM 1285 C CA . VAL A 1 165 ? 42.854 66.299 62.021 1.00 27.46 164 VAL A CA 1
ATOM 1286 C C . VAL A 1 165 ? 41.969 65.255 61.349 1.00 26.92 164 VAL A C 1
ATOM 1287 O O . VAL A 1 165 ? 42.207 64.916 60.190 1.00 27.08 164 VAL A O 1
ATOM 1291 N N . THR A 1 166 ? 40.955 64.750 62.059 1.00 25.62 165 THR A N 1
ATOM 1292 C CA . THR A 1 166 ? 39.990 63.836 61.443 1.00 25.07 165 THR A CA 1
ATOM 1293 C C . THR A 1 166 ? 38.589 64.432 61.398 1.00 24.48 165 THR A C 1
ATOM 1294 O O . THR A 1 166 ? 37.765 64.030 60.587 1.00 23.88 165 THR A O 1
ATOM 1298 N N . SER A 1 167 ? 38.342 65.388 62.284 1.00 23.88 166 SER A N 1
ATOM 1299 C CA . SER A 1 167 ? 37.128 66.172 62.276 1.00 23.35 166 SER A CA 1
ATOM 1300 C C . SER A 1 167 ? 37.394 67.561 62.827 1.00 22.98 166 SER A C 1
ATOM 1301 O O . SER A 1 167 ? 38.192 67.742 63.731 1.00 23.17 166 SER A O 1
ATOM 1304 N N . PHE A 1 168 ? 36.703 68.542 62.287 1.00 22.85 167 PHE A N 1
ATOM 1305 C CA . PHE A 1 168 ? 36.779 69.890 62.818 1.00 22.48 167 PHE A CA 1
ATOM 1306 C C . PHE A 1 168 ? 35.384 70.515 62.856 1.00 22.55 167 PHE A C 1
ATOM 1307 O O . PHE A 1 168 ? 34.462 70.031 62.216 1.00 22.58 167 PHE A O 1
ATOM 1315 N N . ASP A 1 169 ? 35.241 71.588 63.618 1.00 23.08 168 ASP A N 1
ATOM 1316 C CA . ASP A 1 169 ? 34.024 72.394 63.597 1.00 23.92 168 ASP A CA 1
ATOM 1317 C C . ASP A 1 169 ? 34.411 73.854 63.823 1.00 23.77 168 ASP A C 1
ATOM 1318 O O . ASP A 1 169 ? 35.384 74.121 64.506 1.00 24.09 168 ASP A O 1
ATOM 1323 N N . VAL A 1 170 ? 33.671 74.788 63.223 1.00 24.16 169 VAL A N 1
ATOM 1324 C CA . VAL A 1 170 ? 33.858 76.216 63.492 1.00 24.09 169 VAL A CA 1
ATOM 1325 C C . VAL A 1 170 ? 32.569 76.921 63.788 1.00 24.72 169 VAL A C 1
ATOM 1326 O O . VAL A 1 170 ? 31.495 76.542 63.278 1.00 24.59 169 VAL A O 1
ATOM 1330 N N . THR A 1 171 ? 32.686 77.966 64.605 1.00 25.06 170 THR A N 1
ATOM 1331 C CA . THR A 1 171 ? 31.664 78.989 64.719 1.00 25.81 170 THR A CA 1
ATOM 1332 C C . THR A 1 171 ? 32.303 80.313 64.325 1.00 26.66 170 THR A C 1
ATOM 1333 O O . THR A 1 171 ? 33.452 80.352 63.896 1.00 27.29 170 THR A O 1
ATOM 1337 N N . ASN A 1 172 ? 31.568 81.399 64.496 1.00 27.38 171 ASN A N 1
ATOM 1338 C CA . ASN A 1 172 ? 32.117 82.713 64.265 1.00 28.23 171 ASN A CA 1
ATOM 1339 C C . ASN A 1 172 ? 33.359 83.046 65.098 1.00 28.52 171 ASN A C 1
ATOM 1340 O O . ASN A 1 172 ? 34.144 83.902 64.710 1.00 28.54 171 ASN A O 1
ATOM 1345 N N . SER A 1 173 ? 33.535 82.367 66.233 1.00 29.16 172 SER A N 1
ATOM 1346 C CA . SER A 1 173 ? 34.578 82.744 67.194 1.00 29.31 172 SER A CA 1
ATOM 1347 C C . SER A 1 173 ? 35.432 81.598 67.731 1.00 29.42 172 SER A C 1
ATOM 1348 O O . SER A 1 173 ? 36.410 81.837 68.431 1.00 29.10 172 SER A O 1
ATOM 1351 N N . GLN A 1 174 ? 35.077 80.360 67.384 1.00 30.01 173 GLN A N 1
ATOM 1352 C CA . GLN A 1 174 ? 35.805 79.182 67.865 1.00 30.41 173 GLN A CA 1
ATOM 1353 C C . GLN A 1 174 ? 36.120 78.186 66.745 1.00 30.25 173 GLN A C 1
ATOM 1354 O O . GLN A 1 174 ? 35.383 78.098 65.768 1.00 30.48 173 GLN A O 1
ATOM 1360 N N . LEU A 1 175 ? 37.223 77.452 66.896 1.00 30.33 174 LEU A N 1
ATOM 1361 C CA . LEU A 1 175 ? 37.580 76.338 66.004 1.00 30.45 174 LEU A CA 1
ATOM 1362 C C . LEU A 1 175 ? 38.024 75.141 66.831 1.00 30.21 174 LEU A C 1
ATOM 1363 O O . LEU A 1 175 ? 39.005 75.218 67.582 1.00 30.52 174 LEU A O 1
ATOM 1368 N N . ALA A 1 176 ? 37.288 74.042 66.700 1.00 29.73 175 ALA A N 1
ATOM 1369 C CA . ALA A 1 176 ? 37.618 72.796 67.387 1.00 29.44 175 ALA A CA 1
ATOM 1370 C C . ALA A 1 176 ? 38.193 71.744 66.425 1.00 29.22 175 ALA A C 1
ATOM 1371 O O . ALA A 1 176 ? 37.813 71.661 65.263 1.00 29.07 175 ALA A O 1
ATOM 1373 N N . VAL A 1 177 ? 39.095 70.927 66.937 1.00 29.21 176 VAL A N 1
ATOM 1374 C CA . VAL A 1 177 ? 39.802 69.949 66.126 1.00 29.08 176 VAL A CA 1
ATOM 1375 C C . VAL A 1 177 ? 39.848 68.608 66.885 1.00 29.26 176 VAL A C 1
ATOM 1376 O O . VAL A 1 177 ? 40.121 68.580 68.094 1.00 29.15 176 VAL A O 1
ATOM 1380 N N . LEU A 1 178 ? 39.510 67.518 66.185 1.00 29.23 177 LEU A N 1
ATOM 1381 C CA . LEU A 1 178 ? 39.683 66.157 66.688 1.00 28.92 177 LEU A CA 1
ATOM 1382 C C . LEU A 1 178 ? 40.857 65.522 65.954 1.00 29.25 177 LEU A C 1
ATOM 1383 O O . LEU A 1 178 ? 40.855 65.447 64.717 1.00 29.10 177 LEU A O 1
ATOM 1388 N N . LEU A 1 179 ? 41.841 65.045 66.714 1.00 29.05 178 LEU A N 1
ATOM 1389 C CA . LEU A 1 179 ? 43.060 64.492 66.128 1.00 29.20 178 LEU A CA 1
ATOM 1390 C C . LEU A 1 179 ? 43.065 62.963 66.034 1.00 28.87 178 LEU A C 1
ATOM 1391 O O . LEU A 1 179 ? 42.277 62.301 66.698 1.00 28.51 178 LEU A O 1
ATOM 1396 N N . LYS A 1 180 ? 43.960 62.429 65.194 1.00 29.04 179 LYS A N 1
ATOM 1397 C CA . LYS A 1 180 ? 44.175 60.971 65.030 1.00 29.51 179 LYS A CA 1
ATOM 1398 C C . LYS A 1 180 ? 44.479 60.209 66.326 1.00 29.74 179 LYS A C 1
ATOM 1399 O O . LYS A 1 180 ? 44.030 59.074 66.503 1.00 29.74 179 LYS A O 1
ATOM 1405 N N . ASP A 1 181 ? 45.256 60.827 67.215 1.00 30.03 180 ASP A N 1
ATOM 1406 C CA . ASP A 1 181 ? 45.528 60.251 68.528 1.00 30.58 180 ASP A CA 1
ATOM 1407 C C . ASP A 1 181 ? 44.320 60.354 69.477 1.00 30.87 180 ASP A C 1
ATOM 1408 O O . ASP A 1 181 ? 44.386 59.937 70.647 1.00 31.22 180 ASP A O 1
ATOM 1413 N N . ARG A 1 182 ? 43.227 60.920 68.962 1.00 31.03 181 ARG A N 1
ATOM 1414 C CA . ARG A 1 182 ? 41.945 61.010 69.666 1.00 30.77 181 ARG A CA 1
ATOM 1415 C C . ARG A 1 182 ? 41.960 62.102 70.716 1.00 30.48 181 ARG A C 1
ATOM 1416 O O . ARG A 1 182 ? 41.142 62.109 71.628 1.00 30.40 181 ARG A O 1
ATOM 1424 N N . SER A 1 183 ? 42.887 63.038 70.578 1.00 30.36 182 SER A N 1
ATOM 1425 C CA . SER A 1 183 ? 42.894 64.207 71.443 1.00 30.33 182 SER A CA 1
ATOM 1426 C C . SER A 1 183 ? 42.174 65.393 70.791 1.00 30.29 182 SER A C 1
ATOM 1427 O O . SER A 1 183 ? 41.912 65.394 69.580 1.00 29.92 182 SER A O 1
ATOM 1430 N N . PHE A 1 184 ? 41.860 66.388 71.615 1.00 30.50 183 PHE A N 1
ATOM 1431 C CA . PHE A 1 184 ? 41.080 67.543 71.208 1.00 30.70 183 PHE A CA 1
ATOM 1432 C C . PHE A 1 184 ? 41.843 68.857 71.348 1.00 30.98 183 PHE A C 1
ATOM 1433 O O . PHE A 1 184 ? 42.696 69.018 72.229 1.00 31.22 183 PHE A O 1
ATOM 1441 N N . GLN A 1 185 ? 41.514 69.801 70.484 1.00 31.14 184 GLN A N 1
ATOM 1442 C CA . GLN A 1 185 ? 42.093 71.125 70.552 1.00 31.47 184 GLN A CA 1
ATOM 1443 C C . GLN A 1 185 ? 41.062 72.166 70.195 1.00 31.50 184 GLN A C 1
ATOM 1444 O O . GLN A 1 185 ? 40.219 71.955 69.331 1.00 31.63 184 GLN A O 1
ATOM 1450 N N . SER A 1 186 ? 41.137 73.296 70.869 1.00 31.65 185 SER A N 1
ATOM 1451 C CA . SER A 1 186 ? 40.181 74.357 70.691 1.00 32.17 185 SER A CA 1
ATOM 1452 C C . SER A 1 186 ? 40.921 75.662 70.554 1.00 32.69 185 SER A C 1
ATOM 1453 O O . SER A 1 186 ? 41.895 75.899 71.251 1.00 32.96 185 SER A O 1
ATOM 1456 N N . PHE A 1 187 ? 40.471 76.510 69.642 1.00 33.60 186 PHE A N 1
ATOM 1457 C CA . PHE A 1 187 ? 41.140 77.786 69.403 1.00 34.05 186 PHE A CA 1
ATOM 1458 C C . PHE A 1 187 ? 40.136 78.912 69.401 1.00 34.84 186 PHE A C 1
ATOM 1459 O O . PHE A 1 187 ? 39.003 78.744 68.960 1.00 35.29 186 PHE A O 1
ATOM 1467 N N . ALA A 1 188 ? 40.554 80.072 69.871 1.00 35.79 187 ALA A N 1
ATOM 1468 C CA . ALA A 1 188 ? 39.821 81.288 69.570 1.00 36.54 187 ALA A CA 1
ATOM 1469 C C . ALA A 1 188 ? 40.025 81.584 68.081 1.00 37.16 187 ALA A C 1
ATOM 1470 O O . ALA A 1 188 ? 41.144 81.468 67.564 1.00 36.87 187 ALA A O 1
ATOM 1472 N N . TRP A 1 189 ? 38.933 81.929 67.400 1.00 37.97 188 TRP A N 1
ATOM 1473 C CA . TRP A 1 189 ? 38.940 82.146 65.958 1.00 39.02 188 TRP A CA 1
ATOM 1474 C C . TRP A 1 189 ? 38.435 83.558 65.560 1.00 40.26 188 TRP A C 1
ATOM 1475 O O . TRP A 1 189 ? 37.343 83.985 65.965 1.00 40.12 188 TRP A O 1
ATOM 1486 N N . ARG A 1 190 ? 39.227 84.262 64.751 1.00 41.84 189 ARG A N 1
ATOM 1487 C CA . ARG A 1 190 ? 38.861 85.599 64.266 1.00 43.36 189 ARG A CA 1
ATOM 1488 C C . ARG A 1 190 ? 39.344 85.855 62.837 1.00 44.40 189 ARG A C 1
ATOM 1489 O O . ARG A 1 190 ? 40.512 86.220 62.630 1.00 44.46 189 ARG A O 1
ATOM 1497 N N . ASN A 1 191 ? 38.449 85.667 61.860 1.00 45.66 190 ASN A N 1
ATOM 1498 C CA . ASN A 1 191 ? 38.741 85.978 60.450 1.00 46.83 190 ASN A CA 1
ATOM 1499 C C . ASN A 1 191 ? 40.077 85.397 59.915 1.00 47.90 190 ASN A C 1
ATOM 1500 O O . ASN A 1 191 ? 40.936 86.137 59.416 1.00 47.98 190 ASN A O 1
ATOM 1505 N N . GLY A 1 192 ? 40.234 84.075 60.020 1.00 49.07 191 GLY A N 1
ATOM 1506 C CA . GLY A 1 192 ? 41.427 83.393 59.531 1.00 50.40 191 GLY A CA 1
ATOM 1507 C C . GLY A 1 192 ? 42.514 83.217 60.580 1.00 51.36 191 GLY A C 1
ATOM 1508 O O . GLY A 1 192 ? 43.448 82.428 60.399 1.00 51.48 191 GLY A O 1
ATOM 1509 N N . GLU A 1 193 ? 42.386 83.948 61.682 1.00 52.26 192 GLU A N 1
ATOM 1510 C CA . GLU A 1 193 ? 43.397 83.974 62.732 1.00 53.28 192 GLU A CA 1
ATOM 1511 C C . GLU A 1 193 ? 42.946 83.162 63.942 1.00 53.65 192 GLU A C 1
ATOM 1512 O O . GLU A 1 193 ? 41.757 83.123 64.265 1.00 53.46 192 GLU A O 1
ATOM 1526 N N . GLU A 1 195 ? 44.149 81.425 68.068 1.00 54.30 194 GLU A N 1
ATOM 1527 C CA . GLU A 1 195 ? 44.992 81.300 69.243 1.00 54.09 194 GLU A CA 1
ATOM 1528 C C . GLU A 1 195 ? 44.475 80.157 70.113 1.00 53.44 194 GLU A C 1
ATOM 1529 O O . GLU A 1 195 ? 43.300 80.151 70.495 1.00 53.22 194 GLU A O 1
ATOM 1535 N N . LYS A 1 196 ? 45.356 79.203 70.425 1.00 52.78 195 LYS A N 1
ATOM 1536 C CA . LYS A 1 196 ? 45.018 78.060 71.277 1.00 52.00 195 LYS A CA 1
ATOM 1537 C C . LYS A 1 196 ? 44.278 78.504 72.533 1.00 51.35 195 LYS A C 1
ATOM 1538 O O . LYS A 1 196 ? 44.733 79.391 73.239 1.00 51.40 195 LYS A O 1
ATOM 1544 N N . GLN A 1 197 ? 43.123 77.910 72.781 1.00 50.71 196 GLN A N 1
ATOM 1545 C CA . GLN A 1 197 ? 42.318 78.236 73.950 1.00 50.47 196 GLN A CA 1
ATOM 1546 C C . GLN A 1 197 ? 42.639 77.184 75.000 1.00 50.00 196 GLN A C 1
ATOM 1547 O O . GLN A 1 197 ? 43.143 77.506 76.079 1.00 50.08 196 GLN A O 1
ATOM 1553 N N . PHE A 1 198 ? 42.352 75.924 74.668 1.00 49.21 197 PHE A N 1
ATOM 1554 C CA . PHE A 1 198 ? 42.705 74.779 75.508 1.00 48.26 197 PHE A CA 1
ATOM 1555 C C . PHE A 1 198 ? 42.998 73.511 74.699 1.00 47.32 197 PHE A C 1
ATOM 1556 O O . PHE A 1 198 ? 42.953 73.519 73.472 1.00 47.22 197 PHE A O 1
ATOM 1564 N N . GLU A 1 199 ? 43.295 72.423 75.408 1.00 46.13 198 GLU A N 1
ATOM 1565 C CA . GLU A 1 199 ? 43.805 71.195 74.814 1.00 44.75 198 GLU A CA 1
ATOM 1566 C C . GLU A 1 199 ? 43.543 70.063 75.787 1.00 43.70 198 GLU A C 1
ATOM 1567 O O . GLU A 1 199 ? 43.675 70.253 76.997 1.00 43.89 198 GLU A O 1
ATOM 1573 N N . PHE A 1 200 ? 43.172 68.888 75.281 1.00 42.05 199 PHE A N 1
ATOM 1574 C CA . PHE A 1 200 ? 43.026 67.723 76.152 1.00 40.48 199 PHE A CA 1
ATOM 1575 C C . PHE A 1 200 ? 43.060 66.365 75.451 1.00 39.59 199 PHE A C 1
ATOM 1576 O O . PHE A 1 200 ? 42.835 66.267 74.248 1.00 39.89 199 PHE A O 1
ATOM 1584 N N . SER A 1 201 ? 43.367 65.328 76.229 1.00 38.13 200 SER A N 1
ATOM 1585 C CA . SER A 1 201 ? 43.393 63.952 75.760 1.00 36.50 200 SER A CA 1
ATOM 1586 C C . SER A 1 201 ? 42.161 63.208 76.253 1.00 35.54 200 SER A C 1
ATOM 1587 O O . SER A 1 201 ? 41.349 63.756 76.984 1.00 35.30 200 SER A O 1
ATOM 1590 N N . LEU A 1 202 ? 42.029 61.956 75.845 1.00 34.73 201 LEU A N 1
ATOM 1591 C CA . LEU A 1 202 ? 40.930 61.103 76.280 1.00 34.28 201 LEU A CA 1
ATOM 1592 C C . LEU A 1 202 ? 41.093 60.690 77.738 1.00 33.98 201 LEU A C 1
ATOM 1593 O O . LEU A 1 202 ? 42.228 60.501 78.208 1.00 33.88 201 LEU A O 1
ATOM 1598 N N . PRO A 1 203 ? 39.974 60.521 78.450 1.00 33.54 202 PRO A N 1
ATOM 1599 C CA . PRO A 1 203 ? 40.013 59.998 79.813 1.00 33.55 202 PRO A CA 1
ATOM 1600 C C . PRO A 1 203 ? 40.558 58.580 79.811 1.00 33.79 202 PRO A C 1
ATOM 1601 O O . PRO A 1 203 ? 40.352 57.835 78.843 1.00 33.75 202 PRO A O 1
ATOM 1605 N N . SER A 1 204 ? 41.254 58.225 80.887 1.00 34.13 203 SER A N 1
ATOM 1606 C CA . SER A 1 204 ? 41.875 56.911 81.044 1.00 34.14 203 SER A CA 1
ATOM 1607 C C . SER A 1 204 ? 40.953 55.760 80.647 1.00 33.87 203 SER A C 1
ATOM 1608 O O . SER A 1 204 ? 41.344 54.881 79.883 1.00 33.48 203 SER A O 1
ATOM 1611 N N . GLU A 1 205 ? 39.720 55.797 81.148 1.00 34.06 204 GLU A N 1
ATOM 1612 C CA . GLU A 1 205 ? 38.749 54.730 80.919 1.00 34.53 204 GLU A CA 1
ATOM 1613 C C . GLU A 1 205 ? 38.274 54.666 79.479 1.00 34.91 204 GLU A C 1
ATOM 1614 O O . GLU A 1 205 ? 37.643 53.692 79.088 1.00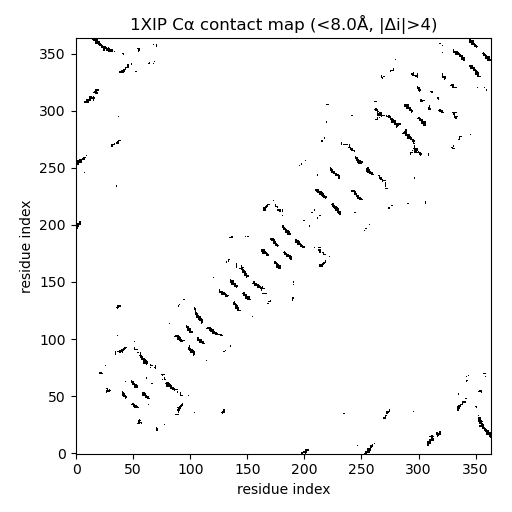 35.25 204 GLU A O 1
ATOM 1620 N N . LEU A 1 206 ? 38.565 55.709 78.700 1.00 35.30 205 LEU A N 1
ATOM 1621 C CA . LEU A 1 206 ? 38.178 55.756 77.295 1.00 35.48 205 LEU A CA 1
ATOM 1622 C C . LEU A 1 206 ? 39.315 55.342 76.377 1.00 35.92 205 LEU A C 1
ATOM 1623 O O . LEU A 1 206 ? 39.072 54.877 75.268 1.00 36.32 205 LEU A O 1
ATOM 1628 N N . GLU A 1 207 ? 40.553 55.510 76.831 1.00 36.31 206 GLU A N 1
ATOM 1629 C CA . GLU A 1 207 ? 41.702 55.013 76.078 1.00 36.66 206 GLU A CA 1
ATOM 1630 C C . GLU A 1 207 ? 41.684 53.484 76.032 1.00 36.61 206 GLU A C 1
ATOM 1631 O O . GLU A 1 207 ? 42.249 52.868 75.119 1.00 36.77 206 GLU A O 1
ATOM 1637 N N . GLU A 1 208 ? 41.032 52.887 77.030 1.00 36.56 207 GLU A N 1
ATOM 1638 C CA . GLU A 1 208 ? 40.828 51.440 77.112 1.00 36.40 207 GLU A CA 1
ATOM 1639 C C . GLU A 1 208 ? 40.221 50.881 75.804 1.00 36.14 207 GLU A C 1
ATOM 1640 O O . GLU A 1 208 ? 40.649 49.830 75.328 1.00 36.05 207 GLU A O 1
ATOM 1646 N N . LEU A 1 209 ? 39.247 51.598 75.227 1.00 35.78 208 LEU A N 1
ATOM 1647 C CA . LEU A 1 209 ? 38.693 51.261 73.901 1.00 35.41 208 LEU A CA 1
ATOM 1648 C C . LEU A 1 209 ? 39.734 51.462 72.812 1.00 35.55 208 LEU A C 1
ATOM 1649 O O . LEU A 1 209 ? 40.187 52.588 72.599 1.00 35.82 208 LEU A O 1
ATOM 1654 N N . PRO A 1 210 ? 40.119 50.385 72.121 1.00 35.68 209 PRO A N 1
ATOM 1655 C CA . PRO A 1 210 ? 41.184 50.463 71.104 1.00 35.71 209 PRO A CA 1
ATOM 1656 C C . PRO A 1 210 ? 40.848 51.455 69.982 1.00 35.96 209 PRO A C 1
ATOM 1657 O O . PRO A 1 210 ? 39.682 51.552 69.581 1.00 36.29 209 PRO A O 1
ATOM 1661 N N . VAL A 1 211 ? 41.853 52.184 69.501 1.00 35.81 210 VAL A N 1
ATOM 1662 C CA . VAL A 1 211 ? 41.676 53.168 68.432 1.00 35.79 210 VAL A CA 1
ATOM 1663 C C . VAL A 1 211 ? 41.042 52.566 67.176 1.00 35.50 210 VAL A C 1
ATOM 1664 O O . VAL A 1 211 ? 40.255 53.232 66.478 1.00 35.54 210 VAL A O 1
ATOM 1668 N N . GLU A 1 212 ? 41.385 51.313 66.897 1.00 34.84 211 GLU A N 1
ATOM 1669 C CA . GLU A 1 212 ? 40.904 50.609 65.709 1.00 34.58 211 GLU A CA 1
ATOM 1670 C C . GLU A 1 212 ? 39.389 50.307 65.756 1.00 34.08 211 GLU A C 1
ATOM 1671 O O . GLU A 1 212 ? 38.715 50.315 64.730 1.00 33.94 211 GLU A O 1
ATOM 1677 N N . GLU A 1 213 ? 38.870 50.055 66.953 1.00 33.58 212 GLU A N 1
ATOM 1678 C CA . GLU A 1 213 ? 37.447 49.803 67.159 1.00 33.14 212 GLU A CA 1
ATOM 1679 C C . GLU A 1 213 ? 36.681 51.112 67.299 1.00 32.10 212 GLU A C 1
ATOM 1680 O O . GLU A 1 213 ? 35.575 51.250 66.781 1.00 32.23 212 GLU A O 1
ATOM 1686 N N . TYR A 1 214 ? 37.270 52.058 68.030 1.00 30.92 213 TYR A N 1
ATOM 1687 C CA . TYR A 1 214 ? 36.662 53.369 68.282 1.00 29.45 213 TYR A CA 1
ATOM 1688 C C . TYR A 1 214 ? 37.555 54.472 67.775 1.00 28.62 213 TYR A C 1
ATOM 1689 O O . TYR A 1 214 ? 38.325 55.069 68.514 1.00 28.23 213 TYR A O 1
ATOM 1698 N N . SER A 1 215 ? 37.459 54.693 66.477 1.00 28.07 214 SER A N 1
ATOM 1699 C CA . SER A 1 215 ? 38.243 55.684 65.782 1.00 27.84 214 SER A CA 1
ATOM 1700 C C . SER A 1 215 ? 37.642 57.057 65.990 1.00 27.37 214 SER A C 1
ATOM 1701 O O . SER A 1 215 ? 36.443 57.181 66.262 1.00 27.45 214 SER A O 1
ATOM 1704 N N . PRO A 1 216 ? 38.460 58.096 65.849 1.00 26.87 215 PRO A N 1
ATOM 1705 C CA . PRO A 1 216 ? 37.963 59.468 65.969 1.00 26.24 215 PRO A CA 1
ATOM 1706 C C . PRO A 1 216 ? 37.134 59.795 64.732 1.00 25.65 215 PRO A C 1
ATOM 1707 O O . PRO A 1 216 ? 37.668 59.719 63.621 1.00 25.98 215 PRO A O 1
ATOM 1711 N N . LEU A 1 217 ? 35.848 60.108 64.913 1.00 24.55 216 LEU A N 1
ATOM 1712 C CA . LEU A 1 217 ? 34.951 60.297 63.769 1.00 23.19 216 LEU A CA 1
ATOM 1713 C C . LEU A 1 217 ? 34.466 61.744 63.617 1.00 23.50 216 LEU A C 1
ATOM 1714 O O . LEU A 1 217 ? 34.367 62.248 62.498 1.00 23.99 216 LEU A O 1
ATOM 1719 N N . SER A 1 218 ? 34.193 62.428 64.729 1.00 23.09 217 SER A N 1
ATOM 1720 C CA . SER A 1 218 ? 33.448 63.671 64.639 1.00 22.99 217 SER A CA 1
ATOM 1721 C C . SER A 1 218 ? 33.525 64.604 65.872 1.00 22.74 217 SER A C 1
ATOM 1722 O O . SER A 1 218 ? 33.441 64.141 66.999 1.00 23.11 217 SER A O 1
ATOM 1725 N N . VAL A 1 219 ? 33.692 65.910 65.635 1.00 22.41 218 VAL A N 1
ATOM 1726 C CA . VAL A 1 219 ? 33.442 66.932 66.664 1.00 22.29 218 VAL A CA 1
ATOM 1727 C C . VAL A 1 219 ? 32.352 67.889 66.252 1.00 22.43 218 VAL A C 1
ATOM 1728 O O . VAL A 1 219 ? 32.169 68.163 65.062 1.00 22.52 218 VAL A O 1
ATOM 1732 N N . THR A 1 220 ? 31.672 68.432 67.259 1.00 22.12 219 THR A N 1
ATOM 1733 C CA . THR A 1 220 ? 30.701 69.484 67.072 1.00 22.16 219 THR A CA 1
ATOM 1734 C C . THR A 1 220 ? 30.787 70.399 68.263 1.00 21.91 219 THR A C 1
ATOM 1735 O O . THR A 1 220 ? 30.746 69.937 69.394 1.00 22.18 219 THR A O 1
ATOM 1739 N N . ILE A 1 221 ? 30.934 71.693 68.001 1.00 21.70 220 ILE A N 1
ATOM 1740 C CA . ILE A 1 221 ? 30.853 72.718 69.024 1.00 21.49 220 ILE A CA 1
ATOM 1741 C C . ILE A 1 221 ? 29.388 72.966 69.335 1.00 22.34 220 ILE A C 1
ATOM 1742 O O . ILE A 1 221 ? 28.620 73.366 68.446 1.00 22.36 220 ILE A O 1
ATOM 1747 N N . LEU A 1 222 ? 28.987 72.720 70.579 1.00 23.04 221 LEU A N 1
ATOM 1748 C CA . LEU A 1 222 ? 27.603 72.983 70.982 1.00 23.80 221 LEU A CA 1
ATOM 1749 C C . LEU A 1 222 ? 27.515 74.331 71.681 1.00 24.80 221 LEU A C 1
ATOM 1750 O O . LEU A 1 222 ? 26.483 74.996 71.643 1.00 25.34 221 LEU A O 1
ATOM 1755 N N . SER A 1 223 ? 28.612 74.708 72.327 1.00 26.01 222 SER A N 1
ATOM 1756 C CA . SER A 1 223 ? 28.770 75.998 73.001 1.00 27.24 222 SER A CA 1
ATOM 1757 C C . SER A 1 223 ? 30.271 76.201 73.130 1.00 27.61 222 SER A C 1
ATOM 1758 O O . SER A 1 223 ? 31.029 75.264 72.892 1.00 27.44 222 SER A O 1
ATOM 1761 N N . PRO A 1 224 ? 30.723 77.397 73.495 1.00 28.52 223 PRO A N 1
ATOM 1762 C CA . PRO A 1 224 ? 32.168 77.623 73.672 1.00 29.44 223 PRO A CA 1
ATOM 1763 C C . PRO A 1 224 ? 32.798 76.632 74.674 1.00 30.38 223 PRO A C 1
ATOM 1764 O O . PRO A 1 224 ? 34.015 76.444 74.638 1.00 30.53 223 PRO A O 1
ATOM 1768 N N . GLN A 1 225 ? 31.965 75.996 75.510 1.00 31.36 224 GLN A N 1
ATOM 1769 C CA . GLN A 1 225 ? 32.421 75.054 76.542 1.00 32.96 224 GLN A CA 1
ATOM 1770 C C . GLN A 1 225 ? 32.144 73.551 76.285 1.00 32.98 224 GLN A C 1
ATOM 1771 O O . GLN A 1 225 ? 32.907 72.681 76.741 1.00 32.88 224 GLN A O 1
ATOM 1777 N N . ASP A 1 226 ? 31.054 73.261 75.570 1.00 32.82 225 ASP A N 1
ATOM 1778 C CA . ASP A 1 226 ? 30.669 71.886 75.246 1.00 32.57 225 ASP A CA 1
ATOM 1779 C C . ASP A 1 226 ? 31.111 71.437 73.857 1.00 31.53 225 ASP A C 1
ATOM 1780 O O . ASP A 1 226 ? 31.199 72.239 72.924 1.00 31.71 225 ASP A O 1
ATOM 1785 N N . PHE A 1 227 ? 31.370 70.140 73.728 1.00 29.91 226 PHE A N 1
ATOM 1786 C CA . PHE A 1 227 ? 31.538 69.508 72.432 1.00 28.16 226 PHE A CA 1
ATOM 1787 C C . PHE A 1 227 ? 30.810 68.169 72.426 1.00 26.92 226 PHE A C 1
ATOM 1788 O O . PHE A 1 227 ? 30.542 67.573 73.474 1.00 26.35 226 PHE A O 1
ATOM 1796 N N . LEU A 1 228 ? 30.480 67.706 71.232 1.00 25.18 227 LEU A N 1
ATOM 1797 C CA . LEU A 1 228 ? 29.955 66.376 71.061 1.00 23.51 227 LEU A CA 1
ATOM 1798 C C . LEU A 1 228 ? 30.927 65.651 70.156 1.00 23.03 227 LEU A C 1
ATOM 1799 O O . LEU A 1 228 ? 31.231 66.125 69.062 1.00 22.91 227 LEU A O 1
ATOM 1804 N N . ALA A 1 229 ? 31.445 64.521 70.634 1.00 22.54 228 ALA A N 1
ATOM 1805 C CA . ALA A 1 229 ? 32.429 63.724 69.894 1.00 21.58 228 ALA A CA 1
ATOM 1806 C C . ALA A 1 229 ? 31.894 62.342 69.605 1.00 21.05 228 ALA A C 1
ATOM 1807 O O . ALA A 1 229 ? 31.150 61.781 70.403 1.00 20.55 228 ALA A O 1
ATOM 1809 N N . VAL A 1 230 ? 32.284 61.778 68.472 1.00 20.94 229 VAL A N 1
ATOM 1810 C CA . VAL A 1 230 ? 31.896 60.411 68.172 1.00 21.02 229 VAL A CA 1
ATOM 1811 C C . VAL A 1 230 ? 33.089 59.548 67.793 1.00 21.70 229 VAL A C 1
ATOM 1812 O O . VAL A 1 230 ? 33.989 59.995 67.080 1.00 21.81 229 VAL A O 1
ATOM 1816 N N . PHE A 1 231 ? 33.090 58.320 68.309 1.00 22.37 230 PHE A N 1
ATOM 1817 C CA . PHE A 1 231 ? 34.111 57.329 68.018 1.00 23.61 230 PHE A CA 1
ATOM 1818 C C . PHE A 1 231 ? 33.417 56.060 67.555 1.00 25.35 230 PHE A C 1
ATOM 1819 O O . PHE A 1 231 ? 32.348 55.709 68.062 1.00 25.34 230 PHE A O 1
ATOM 1827 N N . GLY A 1 232 ? 34.011 55.373 66.589 1.00 27.28 231 GLY A N 1
ATOM 1828 C CA . GLY A 1 232 ? 33.389 54.194 66.028 1.00 29.97 231 GLY A CA 1
ATOM 1829 C C . GLY A 1 232 ? 34.262 53.556 64.984 1.00 32.36 231 GLY A C 1
ATOM 1830 O O . GLY A 1 232 ? 35.379 54.011 64.737 1.00 32.49 231 GLY A O 1
ATOM 1831 N N . ASN A 1 233 ? 33.751 52.494 64.372 1.00 34.95 232 ASN A N 1
ATOM 1832 C CA . ASN A 1 233 ? 34.508 51.724 63.400 1.00 37.66 232 ASN A CA 1
ATOM 1833 C C . ASN A 1 233 ? 34.838 52.569 62.185 1.00 40.36 232 ASN A C 1
ATOM 1834 O O . ASN A 1 233 ? 34.103 53.501 61.844 1.00 40.25 232 ASN A O 1
ATOM 1839 N N . VAL A 1 234 ? 35.969 52.263 61.554 1.00 44.09 233 VAL A N 1
ATOM 1840 C CA . VAL A 1 234 ? 36.391 52.979 60.351 1.00 47.59 233 VAL A CA 1
ATOM 1841 C C . VAL A 1 234 ? 35.809 52.309 59.119 1.00 50.02 233 VAL A C 1
ATOM 1842 O O . VAL A 1 234 ? 35.991 51.091 58.914 1.00 50.41 233 VAL A O 1
ATOM 1846 N N . ILE A 1 235 ? 35.098 53.091 58.304 1.00 52.85 234 ILE A N 1
ATOM 1847 C CA . ILE A 1 235 ? 34.426 52.528 57.134 1.00 55.53 234 ILE A CA 1
ATOM 1848 C C . ILE A 1 235 ? 35.164 52.745 55.788 1.00 57.19 234 ILE A C 1
ATOM 1849 O O . ILE A 1 235 ? 35.801 53.778 55.576 1.00 57.32 234 ILE A O 1
ATOM 1854 N N . SER A 1 236 ? 35.102 51.744 54.911 1.00 59.56 235 SER A N 1
ATOM 1855 C CA . SER A 1 236 ? 35.827 51.773 53.633 1.00 61.70 235 SER A CA 1
ATOM 1856 C C . SER A 1 236 ? 35.015 52.382 52.470 1.00 63.09 235 SER A C 1
ATOM 1857 O O . SER A 1 236 ? 33.796 52.179 52.363 1.00 63.17 235 SER A O 1
ATOM 1860 N N . GLU A 1 237 ? 35.725 53.102 51.598 1.00 64.80 236 GLU A N 1
ATOM 1861 C CA . GLU A 1 237 ? 35.168 53.746 50.397 1.00 66.44 236 GLU A CA 1
ATOM 1862 C C . GLU A 1 237 ? 34.189 52.851 49.605 1.00 67.03 236 GLU A C 1
ATOM 1863 O O . GLU A 1 237 ? 33.108 53.297 49.202 1.00 67.04 236 GLU A O 1
ATOM 1869 N N . THR A 1 238 ? 34.587 51.597 49.379 1.00 67.75 237 THR A N 1
ATOM 1870 C CA . THR A 1 238 ? 33.757 50.636 48.659 1.00 68.39 237 THR A CA 1
ATOM 1871 C C . THR A 1 238 ? 33.573 49.369 49.482 1.00 68.45 237 THR A C 1
ATOM 1872 O O . THR A 1 238 ? 34.494 48.546 49.594 1.00 68.63 237 THR A O 1
ATOM 1876 N N . ASP A 1 239 ? 32.386 49.230 50.070 1.00 68.47 238 ASP A N 1
ATOM 1877 C CA . ASP A 1 239 ? 31.958 47.967 50.684 1.00 68.25 238 ASP A CA 1
ATOM 1878 C C . ASP A 1 239 ? 30.443 47.812 50.597 1.00 67.41 238 ASP A C 1
ATOM 1879 O O . ASP A 1 239 ? 29.700 48.710 50.989 1.00 67.37 238 ASP A O 1
ATOM 1884 N N . ASP A 1 240 ? 29.994 46.678 50.062 1.00 66.30 239 ASP A N 1
ATOM 1885 C CA . ASP A 1 240 ? 28.569 46.466 49.796 1.00 65.11 239 ASP A CA 1
ATOM 1886 C C . ASP A 1 240 ? 27.728 46.496 51.081 1.00 63.64 239 ASP A C 1
ATOM 1887 O O . ASP A 1 240 ? 26.739 47.235 51.160 1.00 63.67 239 ASP A O 1
ATOM 1892 N N . GLU A 1 241 ? 28.151 45.713 52.080 1.00 61.40 240 GLU A N 1
ATOM 1893 C CA . GLU A 1 241 ? 27.417 45.532 53.341 1.00 59.22 240 GLU A CA 1
ATOM 1894 C C . GLU A 1 241 ? 27.956 46.472 54.431 1.00 56.86 240 GLU A C 1
ATOM 1895 O O . GLU A 1 241 ? 29.159 46.736 54.479 1.00 56.93 240 GLU A O 1
ATOM 1901 N N . VAL A 1 242 ? 27.074 46.977 55.300 1.00 53.64 241 VAL A N 1
ATOM 1902 C CA . VAL A 1 242 ? 27.487 47.963 56.311 1.00 50.27 241 VAL A CA 1
ATOM 1903 C C . VAL A 1 242 ? 26.677 47.995 57.619 1.00 47.71 241 VAL A C 1
ATOM 1904 O O . VAL A 1 242 ? 25.446 47.969 57.627 1.00 46.91 241 VAL A O 1
ATOM 1908 N N . SER A 1 243 ? 27.419 48.051 58.716 1.00 44.88 242 SER A N 1
ATOM 1909 C CA . SER A 1 243 ? 26.882 48.163 60.063 1.00 42.35 242 SER A CA 1
ATOM 1910 C C . SER A 1 243 ? 27.727 49.235 60.758 1.00 40.55 242 SER A C 1
ATOM 1911 O O . SER A 1 243 ? 28.946 49.240 60.590 1.00 40.50 242 SER A O 1
ATOM 1914 N N . TYR A 1 244 ? 27.100 50.152 61.501 1.00 37.91 243 TYR A N 1
ATOM 1915 C CA . TYR A 1 244 ? 27.870 51.139 62.291 1.00 35.38 243 TYR A CA 1
ATOM 1916 C C . TYR A 1 244 ? 27.847 50.848 63.787 1.00 34.26 243 TYR A C 1
ATOM 1917 O O . TYR A 1 244 ? 26.793 50.538 64.359 1.00 33.99 243 TYR A O 1
ATOM 1926 N N . ASP A 1 245 ? 29.014 50.941 64.411 1.00 32.61 244 ASP A N 1
ATOM 1927 C CA . ASP A 1 245 ? 29.110 50.872 65.851 1.00 32.05 244 ASP A CA 1
ATOM 1928 C C . ASP A 1 245 ? 29.789 52.138 66.386 1.00 31.35 244 ASP A C 1
ATOM 1929 O O . ASP A 1 245 ? 30.972 52.377 66.138 1.00 31.07 244 ASP A O 1
ATOM 1934 N N . GLN A 1 246 ? 29.037 52.952 67.121 1.00 30.60 245 GLN A N 1
ATOM 1935 C CA . GLN A 1 246 ? 29.528 54.272 67.502 1.00 29.77 245 GLN A CA 1
ATOM 1936 C C . GLN A 1 246 ? 29.261 54.646 68.954 1.00 29.33 245 GLN A C 1
ATOM 1937 O O . GLN A 1 246 ? 28.218 54.307 69.507 1.00 29.67 245 GLN A O 1
ATOM 1943 N N . LYS A 1 247 ? 30.189 55.378 69.555 1.00 28.85 246 LYS A N 1
ATOM 1944 C CA . LYS A 1 247 ? 29.968 55.933 70.879 1.00 28.82 246 LYS A CA 1
ATOM 1945 C C . LYS A 1 247 ? 29.991 57.450 70.872 1.00 28.91 246 LYS A C 1
ATOM 1946 O O . LYS A 1 247 ? 30.920 58.058 70.350 1.00 28.43 246 LYS A O 1
ATOM 1960 N N . TYR A 1 249 ? 29.938 61.131 72.979 1.00 28.71 248 TYR A N 1
ATOM 1961 C CA . TYR A 1 249 ? 30.288 61.750 74.238 1.00 27.87 248 TYR A CA 1
ATOM 1962 C C . TYR A 1 249 ? 30.049 63.245 74.201 1.00 27.90 248 TYR A C 1
ATOM 1963 O O . TYR A 1 249 ? 30.391 63.913 73.232 1.00 28.19 248 TYR A O 1
ATOM 1972 N N . ILE A 1 250 ? 29.447 63.759 75.260 1.00 28.11 249 ILE A N 1
ATOM 1973 C CA . ILE A 1 250 ? 29.392 65.183 75.491 1.00 28.77 249 ILE A CA 1
ATOM 1974 C C . ILE A 1 250 ? 30.586 65.579 76.365 1.00 29.76 249 ILE A C 1
ATOM 1975 O O . ILE A 1 250 ? 30.785 65.035 77.443 1.00 29.89 249 ILE A O 1
ATOM 1980 N N . ILE A 1 251 ? 31.398 66.498 75.876 1.00 31.19 250 ILE A N 1
ATOM 1981 C CA . ILE A 1 251 ? 32.526 66.988 76.627 1.00 33.01 250 ILE A CA 1
ATOM 1982 C C . ILE A 1 251 ? 32.214 68.403 77.084 1.00 35.14 250 ILE A C 1
ATOM 1983 O O . ILE A 1 251 ? 32.033 69.295 76.253 1.00 35.24 250 ILE A O 1
ATOM 1988 N N . LYS A 1 252 ? 32.111 68.591 78.404 1.00 37.65 251 LYS A N 1
ATOM 1989 C CA . LYS A 1 252 ? 31.985 69.922 79.008 1.00 39.80 251 LYS A CA 1
ATOM 1990 C C . LYS A 1 252 ? 33.327 70.235 79.607 1.00 41.59 251 LYS A C 1
ATOM 1991 O O . LYS A 1 252 ? 33.849 69.452 80.409 1.00 41.82 251 LYS A O 1
ATOM 1997 N N . HIS A 1 253 ? 33.903 71.363 79.198 1.00 43.68 252 HIS A N 1
ATOM 1998 C CA . HIS A 1 253 ? 35.213 71.769 79.685 1.00 45.81 252 HIS A CA 1
ATOM 1999 C C . HIS A 1 253 ? 35.113 72.888 80.717 1.00 46.81 252 HIS A C 1
ATOM 2000 O O . HIS A 1 253 ? 34.938 74.051 80.365 1.00 47.10 252 HIS A O 1
ATOM 2007 N N . ILE A 1 254 ? 35.226 72.518 81.993 1.00 48.29 253 ILE A N 1
ATOM 2008 C CA . ILE A 1 254 ? 35.207 73.474 83.104 1.00 49.35 253 ILE A CA 1
ATOM 2009 C C . ILE A 1 254 ? 36.610 73.626 83.673 1.00 49.83 253 ILE A C 1
ATOM 2010 O O . ILE A 1 254 ? 37.193 72.655 84.200 1.00 49.73 253 ILE A O 1
ATOM 2015 N N . ASP A 1 255 ? 37.154 74.839 83.529 1.00 50.33 254 ASP A N 1
ATOM 2016 C CA . ASP A 1 255 ? 38.388 75.272 84.219 1.00 50.81 254 ASP A CA 1
ATOM 2017 C C . ASP A 1 255 ? 39.617 74.336 84.111 1.00 50.62 254 ASP A C 1
ATOM 2018 O O . ASP A 1 255 ? 40.086 73.777 85.125 1.00 50.72 254 ASP A O 1
ATOM 2023 N N . GLY A 1 256 ? 40.135 74.193 82.885 1.00 50.16 255 GLY A N 1
ATOM 2024 C CA . GLY A 1 256 ? 41.324 73.396 82.621 1.00 49.07 255 GLY A CA 1
ATOM 2025 C C . GLY A 1 256 ? 41.143 71.898 82.798 1.00 48.31 255 GLY A C 1
ATOM 2026 O O . GLY A 1 256 ? 42.131 71.173 82.938 1.00 48.27 255 GLY A O 1
ATOM 2027 N N . SER A 1 257 ? 39.887 71.437 82.801 1.00 47.43 256 SER A N 1
ATOM 2028 C CA . SER A 1 257 ? 39.577 69.998 82.875 1.00 46.48 256 SER A CA 1
ATOM 2029 C C . SER A 1 257 ? 38.295 69.627 82.136 1.00 45.09 256 SER A C 1
ATOM 2030 O O . SER A 1 257 ? 37.198 70.099 82.475 1.00 44.89 256 SER A O 1
ATOM 2033 N N . ALA A 1 258 ? 38.444 68.771 81.133 1.00 43.30 257 ALA A N 1
ATOM 2034 C CA . ALA A 1 258 ? 37.308 68.292 80.363 1.00 41.65 257 ALA A CA 1
ATOM 2035 C C . ALA A 1 258 ? 36.660 67.099 81.057 1.00 40.28 257 ALA A C 1
ATOM 2036 O O . ALA A 1 258 ? 37.351 66.243 81.597 1.00 40.40 257 ALA A O 1
ATOM 2038 N N . SER A 1 259 ? 35.336 67.058 81.070 1.00 38.47 258 SER A N 1
ATOM 2039 C CA . SER A 1 259 ? 34.622 65.858 81.480 1.00 37.06 258 SER A CA 1
ATOM 2040 C C . SER A 1 259 ? 33.926 65.235 80.270 1.00 36.16 258 SER A C 1
ATOM 2041 O O . SER A 1 259 ? 33.327 65.936 79.462 1.00 36.60 258 SER A O 1
ATOM 2044 N N . PHE A 1 260 ? 34.011 63.920 80.145 1.00 34.44 259 PHE A N 1
ATOM 2045 C CA . PHE A 1 260 ? 33.319 63.218 79.096 1.00 32.70 259 PHE A CA 1
ATOM 2046 C C . PHE A 1 260 ? 32.121 62.528 79.709 1.00 32.63 259 PHE A C 1
ATOM 2047 O O . PHE A 1 260 ? 32.171 62.122 80.862 1.00 32.61 259 PHE A O 1
ATOM 2055 N N . GLN A 1 261 ? 31.040 62.398 78.941 1.00 32.15 260 GLN A N 1
ATOM 2056 C CA . GLN A 1 261 ? 29.842 61.698 79.400 1.00 31.45 260 GLN A CA 1
ATOM 2057 C C . GLN A 1 261 ? 29.163 61.054 78.207 1.00 30.92 260 GLN A C 1
ATOM 2058 O O . GLN A 1 261 ? 28.952 61.725 77.196 1.00 30.79 260 GLN A O 1
ATOM 2064 N N . GLU A 1 262 ? 28.794 59.776 78.333 1.00 29.93 261 GLU A N 1
ATOM 2065 C CA . GLU A 1 262 ? 28.181 59.023 77.236 1.00 29.49 261 GLU A CA 1
ATOM 2066 C C . GLU A 1 262 ? 26.734 59.390 77.009 1.00 28.82 261 GLU A C 1
ATOM 2067 O O . GLU A 1 262 ? 26.025 59.679 77.962 1.00 28.71 261 GLU A O 1
ATOM 2073 N N . THR A 1 263 ? 26.307 59.381 75.741 1.00 28.02 262 THR A N 1
ATOM 2074 C CA . THR A 1 263 ? 24.892 59.232 75.391 1.00 27.61 262 THR A CA 1
ATOM 2075 C C . THR A 1 263 ? 24.686 58.051 74.494 1.00 26.99 262 THR A C 1
ATOM 2076 O O . THR A 1 263 ? 25.532 57.724 73.652 1.00 26.75 262 THR A O 1
ATOM 2080 N N . PHE A 1 264 ? 23.513 57.462 74.643 1.00 26.09 263 PHE A N 1
ATOM 2081 C CA . PHE A 1 264 ? 23.025 56.478 73.728 1.00 25.63 263 PHE A CA 1
ATOM 2082 C C . PHE A 1 264 ? 21.820 57.054 73.017 1.00 25.81 263 PHE A C 1
ATOM 2083 O O . PHE A 1 264 ? 21.161 56.361 72.245 1.00 25.90 263 PHE A O 1
ATOM 2091 N N . ASP A 1 265 ? 21.537 58.333 73.265 1.00 26.18 264 ASP A N 1
ATOM 2092 C CA . ASP A 1 265 ? 20.293 58.945 72.754 1.00 26.85 264 ASP A CA 1
ATOM 2093 C C . ASP A 1 265 ? 20.481 60.050 71.723 1.00 26.39 264 ASP A C 1
ATOM 2094 O O . ASP A 1 265 ? 19.509 60.687 71.314 1.00 26.58 264 ASP A O 1
ATOM 2099 N N . ILE A 1 266 ? 21.715 60.297 71.314 1.00 25.95 265 ILE A N 1
ATOM 2100 C CA . ILE A 1 266 ? 21.941 61.201 70.206 1.00 25.54 265 ILE A CA 1
ATOM 2101 C C . ILE A 1 266 ? 22.238 60.372 68.979 1.00 26.37 265 ILE A C 1
ATOM 2102 O O . ILE A 1 266 ? 23.253 59.668 68.935 1.00 27.01 265 ILE A O 1
ATOM 2107 N N . THR A 1 267 ? 21.342 60.431 67.997 1.00 26.73 266 THR A N 1
ATOM 2108 C CA . THR A 1 267 ? 21.633 59.935 66.655 1.00 27.85 266 THR A CA 1
ATOM 2109 C C . THR A 1 267 ? 22.150 58.492 66.616 1.00 27.88 266 THR A C 1
ATOM 2110 O O . THR A 1 267 ? 23.234 58.259 66.090 1.00 29.05 266 THR A O 1
ATOM 2114 N N . PRO A 1 268 ? 21.429 57.524 67.179 1.00 27.96 267 PRO A N 1
ATOM 2115 C CA . PRO A 1 268 ? 21.890 56.134 67.109 1.00 27.46 267 PRO A CA 1
ATOM 2116 C C . PRO A 1 268 ? 22.159 55.654 65.658 1.00 27.80 267 PRO A C 1
ATOM 2117 O O . PRO A 1 268 ? 21.304 55.812 64.773 1.00 28.00 267 PRO A O 1
ATOM 2121 N N . PRO A 1 269 ? 23.328 55.055 65.422 1.00 27.85 268 PRO A N 1
ATOM 2122 C CA . PRO A 1 269 ? 23.791 54.758 64.071 1.00 27.71 268 PRO A CA 1
ATOM 2123 C C . PRO A 1 269 ? 23.276 53.448 63.498 1.00 28.16 268 PRO A C 1
ATOM 2124 O O . PRO A 1 269 ? 24.056 52.501 63.375 1.00 28.26 268 PRO A O 1
ATOM 2128 N N . PHE A 1 270 ? 21.996 53.402 63.128 1.00 28.35 269 PHE A N 1
ATOM 2129 C CA . PHE A 1 270 ? 21.401 52.215 62.512 1.00 28.53 269 PHE A CA 1
ATOM 2130 C C . PHE A 1 270 ? 21.439 52.264 60.987 1.00 28.81 269 PHE A C 1
ATOM 2131 O O . PHE A 1 270 ? 20.811 51.442 60.309 1.00 29.71 269 PHE A O 1
ATOM 2139 N N . GLY A 1 271 ? 22.184 53.212 60.439 1.00 28.63 270 GLY A N 1
ATOM 2140 C CA . GLY A 1 271 ? 22.240 53.385 59.000 1.00 28.81 270 GLY A CA 1
ATOM 2141 C C . GLY A 1 271 ? 22.710 52.145 58.250 1.00 28.93 270 GLY A C 1
ATOM 2142 O O . GLY A 1 271 ? 23.528 51.375 58.766 1.00 28.61 270 GLY A O 1
ATOM 2143 N N . GLN A 1 272 ? 22.197 51.970 57.021 1.00 29.25 271 GLN A N 1
ATOM 2144 C CA . GLN A 1 272 ? 22.629 50.869 56.131 1.00 29.34 271 GLN A CA 1
ATOM 2145 C C . GLN A 1 272 ? 23.192 51.291 54.764 1.00 28.58 271 GLN A C 1
ATOM 2146 O O . GLN A 1 272 ? 23.382 50.452 53.897 1.00 28.81 271 GLN A O 1
ATOM 2152 N N . ILE A 1 273 ? 23.440 52.581 54.567 1.00 27.77 272 ILE A N 1
ATOM 2153 C CA . ILE A 1 273 ? 24.158 53.049 53.385 1.00 26.90 272 ILE A CA 1
ATOM 2154 C C . ILE A 1 273 ? 25.569 53.431 53.813 1.00 26.12 272 ILE A C 1
ATOM 2155 O O . ILE A 1 273 ? 25.768 53.950 54.910 1.00 26.22 272 ILE A O 1
ATOM 2160 N N . VAL A 1 274 ? 26.546 53.159 52.953 1.00 25.32 273 VAL A N 1
ATOM 2161 C CA . VAL A 1 274 ? 27.926 53.590 53.181 1.00 24.33 273 VAL A CA 1
ATOM 2162 C C . VAL A 1 274 ? 28.001 55.092 53.151 1.00 23.72 273 VAL A C 1
ATOM 2163 O O . VAL A 1 274 ? 27.724 55.725 52.141 1.00 23.72 273 VAL A O 1
ATOM 2167 N N . ARG A 1 275 ? 28.390 55.652 54.281 1.00 23.62 274 ARG A N 1
ATOM 2168 C CA . ARG A 1 275 ? 28.490 57.085 54.454 1.00 22.95 274 ARG A CA 1
ATOM 2169 C C . ARG A 1 275 ? 29.731 57.420 55.210 1.00 22.62 274 ARG A C 1
ATOM 2170 O O . ARG A 1 275 ? 30.141 56.677 56.102 1.00 22.78 274 ARG A O 1
ATOM 2178 N N . PHE A 1 276 ? 30.343 58.528 54.824 1.00 22.59 275 PHE A N 1
ATOM 2179 C CA . PHE A 1 276 ? 31.376 59.152 55.613 1.00 23.00 275 PHE A CA 1
ATOM 2180 C C . PHE A 1 276 ? 30.716 59.780 56.841 1.00 23.78 275 PHE A C 1
ATOM 2181 O O . PHE A 1 276 ? 29.706 60.464 56.714 1.00 24.23 275 PHE A O 1
ATOM 2189 N N . PRO A 1 277 ? 31.264 59.512 58.024 1.00 24.37 276 PRO A N 1
ATOM 2190 C CA . PRO A 1 277 ? 30.770 60.075 59.294 1.00 24.44 276 PRO A CA 1
ATOM 2191 C C . PRO A 1 277 ? 30.740 61.581 59.364 1.00 24.15 276 PRO A C 1
ATOM 2192 O O . PRO A 1 277 ? 31.778 62.216 59.221 1.00 25.40 276 PRO A O 1
ATOM 2196 N N . TYR A 1 278 ? 29.560 62.146 59.598 1.00 23.39 277 TYR A N 1
ATOM 2197 C CA . TYR A 1 278 ? 29.411 63.584 59.753 1.00 22.46 277 TYR A CA 1
ATOM 2198 C C . TYR A 1 278 ? 28.161 63.901 60.564 1.00 22.40 277 TYR A C 1
ATOM 2199 O O . TYR A 1 278 ? 27.117 63.273 60.394 1.00 22.10 277 TYR A O 1
ATOM 2216 N N . TYR A 1 280 ? 25.327 66.554 61.488 1.00 22.38 279 TYR A N 1
ATOM 2217 C CA . TYR A 1 280 ? 24.591 67.754 61.070 1.00 22.51 279 TYR A CA 1
ATOM 2218 C C . TYR A 1 280 ? 24.103 68.543 62.280 1.00 23.84 279 TYR A C 1
ATOM 2219 O O . TYR A 1 280 ? 23.566 67.959 63.214 1.00 24.28 279 TYR A O 1
ATOM 2228 N N . LYS A 1 281 ? 24.332 69.855 62.275 1.00 25.27 280 LYS A N 1
ATOM 2229 C CA . LYS A 1 281 ? 23.938 70.716 63.381 1.00 27.28 280 LYS A CA 1
ATOM 2230 C C . LYS A 1 281 ? 23.260 72.012 62.922 1.00 29.18 280 LYS A C 1
ATOM 2231 O O . LYS A 1 281 ? 23.752 72.733 62.062 1.00 28.96 280 LYS A O 1
ATOM 2237 N N . VAL A 1 282 ? 22.110 72.276 63.523 1.00 31.94 281 VAL A N 1
ATOM 2238 C CA . VAL A 1 282 ? 21.363 73.482 63.302 1.00 34.44 281 VAL A CA 1
ATOM 2239 C C . VAL A 1 282 ? 21.164 74.111 64.673 1.00 36.54 281 VAL A C 1
ATOM 2240 O O . VAL A 1 282 ? 20.817 73.429 65.628 1.00 36.57 281 VAL A O 1
ATOM 2244 N N . THR A 1 283 ? 21.421 75.407 64.771 1.00 39.52 282 THR A N 1
ATOM 2245 C CA . THR A 1 283 ? 21.364 76.098 66.047 1.00 42.21 282 THR A CA 1
ATOM 2246 C C . THR A 1 283 ? 20.212 77.082 66.065 1.00 44.49 282 THR A C 1
ATOM 2247 O O . THR A 1 283 ? 20.105 77.929 65.189 1.00 44.84 282 THR A O 1
ATOM 2251 N N . LEU A 1 284 ? 19.341 76.948 67.066 1.00 47.49 283 LEU A N 1
ATOM 2252 C CA . LEU A 1 284 ? 18.230 77.881 67.288 1.00 50.23 283 LEU A CA 1
ATOM 2253 C C . LEU A 1 284 ? 18.397 78.579 68.634 1.00 52.43 283 LEU A C 1
ATOM 2254 O O . LEU A 1 284 ? 17.808 78.162 69.636 1.00 52.85 283 LEU A O 1
ATOM 2259 N N . SER A 1 285 ? 19.220 79.630 68.647 1.00 55.31 284 SER A N 1
ATOM 2260 C CA . SER A 1 285 ? 19.426 80.463 69.837 1.00 57.87 284 SER A CA 1
ATOM 2261 C C . SER A 1 285 ? 18.149 81.217 70.198 1.00 59.57 284 SER A C 1
ATOM 2262 O O . SER A 1 285 ? 17.501 81.821 69.323 1.00 59.67 284 SER A O 1
ATOM 2265 N N . GLY A 1 286 ? 17.782 81.157 71.476 1.00 61.58 285 GLY A N 1
ATOM 2266 C CA . GLY A 1 286 ? 16.583 81.806 71.965 1.00 63.99 285 GLY A CA 1
ATOM 2267 C C . GLY A 1 286 ? 15.291 81.017 71.757 1.00 65.58 285 GLY A C 1
ATOM 2268 O O . GLY A 1 286 ? 14.199 81.611 71.784 1.00 65.94 285 GLY A O 1
ATOM 2269 N N . LEU A 1 287 ? 15.380 79.699 71.546 1.00 66.77 286 LEU A N 1
ATOM 2270 C CA . LEU A 1 287 ? 14.142 78.919 71.496 1.00 68.12 286 LEU A CA 1
ATOM 2271 C C . LEU A 1 287 ? 13.611 78.606 72.913 1.00 68.79 286 LEU A C 1
ATOM 2272 O O . LEU A 1 287 ? 12.416 78.312 73.072 1.00 69.02 286 LEU A O 1
ATOM 2277 N N . ILE A 1 288 ? 14.483 78.685 73.931 1.00 69.38 287 ILE A N 1
ATOM 2278 C CA . ILE A 1 288 ? 14.025 78.606 75.332 1.00 69.78 287 ILE A CA 1
ATOM 2279 C C . ILE A 1 288 ? 14.300 79.882 76.153 1.00 70.12 287 ILE A C 1
ATOM 2280 O O . ILE A 1 288 ? 13.373 80.425 76.762 1.00 70.18 287 ILE A O 1
ATOM 2285 N N . GLU A 1 289 ? 15.561 80.360 76.169 1.00 70.50 288 GLU A N 1
ATOM 2286 C CA . GLU A 1 289 ? 15.955 81.556 76.962 1.00 70.84 288 GLU A CA 1
ATOM 2287 C C . GLU A 1 289 ? 17.271 82.267 76.480 1.00 70.64 288 GLU A C 1
ATOM 2288 O O . GLU A 1 289 ? 17.886 81.812 75.509 1.00 70.72 288 GLU A O 1
ATOM 2294 N N . PRO A 1 290 ? 17.681 83.371 77.149 1.00 70.32 289 PRO A N 1
ATOM 2295 C CA . PRO A 1 290 ? 18.775 84.266 76.675 1.00 69.70 289 PRO A CA 1
ATOM 2296 C C . PRO A 1 290 ? 20.211 83.696 76.544 1.00 68.80 289 PRO A C 1
ATOM 2297 O O . PRO A 1 290 ? 20.976 84.240 75.743 1.00 68.82 289 PRO A O 1
ATOM 2301 N N . ASP A 1 291 ? 20.581 82.673 77.315 1.00 67.61 290 ASP A N 1
ATOM 2302 C CA . ASP A 1 291 ? 21.865 81.971 77.110 1.00 66.45 290 ASP A CA 1
ATOM 2303 C C . ASP A 1 291 ? 21.624 80.522 76.648 1.00 64.88 290 ASP A C 1
ATOM 2304 O O . ASP A 1 291 ? 22.476 79.637 76.839 1.00 64.98 290 ASP A O 1
ATOM 2309 N N . ALA A 1 292 ? 20.460 80.298 76.030 1.00 62.59 291 ALA A N 1
ATOM 2310 C CA . ALA A 1 292 ? 20.006 78.954 75.674 1.00 60.20 291 ALA A CA 1
ATOM 2311 C C . ALA A 1 292 ? 19.693 78.780 74.202 1.00 58.30 291 ALA A C 1
ATOM 2312 O O . ALA A 1 292 ? 18.673 79.256 73.686 1.00 58.39 291 ALA A O 1
ATOM 2314 N N . ASN A 1 293 ? 20.598 78.068 73.552 1.00 55.57 292 ASN A N 1
ATOM 2315 C CA . ASN A 1 293 ? 20.448 77.661 72.179 1.00 52.52 292 ASN A CA 1
ATOM 2316 C C . ASN A 1 293 ? 20.153 76.171 72.141 1.00 49.77 292 ASN A C 1
ATOM 2317 O O . ASN A 1 293 ? 20.878 75.355 72.730 1.00 49.56 292 ASN A O 1
ATOM 2322 N N . VAL A 1 294 ? 19.056 75.846 71.477 1.00 46.05 293 VAL A N 1
ATOM 2323 C CA . VAL A 1 294 ? 18.700 74.482 71.168 1.00 42.26 293 VAL A CA 1
ATOM 2324 C C . VAL A 1 294 ? 19.457 74.060 69.908 1.00 39.65 293 VAL A C 1
ATOM 2325 O O . VAL A 1 294 ? 19.457 74.769 68.920 1.00 39.21 293 VAL A O 1
ATOM 2329 N N . ASN A 1 295 ? 20.123 72.920 69.952 1.00 36.87 294 ASN A N 1
ATOM 2330 C CA . ASN A 1 295 ? 20.747 72.363 68.755 1.00 33.91 294 ASN A CA 1
ATOM 2331 C C . ASN A 1 295 ? 20.048 71.132 68.271 1.00 31.73 294 ASN A C 1
ATOM 2332 O O . ASN A 1 295 ? 19.934 70.166 68.996 1.00 31.65 294 ASN A O 1
ATOM 2337 N N . VAL A 1 296 ? 19.579 71.181 67.032 1.00 29.16 295 VAL A N 1
ATOM 2338 C CA . VAL A 1 296 ? 18.999 70.030 66.362 1.00 26.51 295 VAL A CA 1
ATOM 2339 C C . VAL A 1 296 ? 20.119 69.278 65.677 1.00 25.00 295 VAL A C 1
ATOM 2340 O O . VAL A 1 296 ? 20.931 69.875 64.955 1.00 24.15 295 VAL A O 1
ATOM 2344 N N . LEU A 1 297 ? 20.162 67.964 65.913 1.00 23.10 296 LEU A N 1
ATOM 2345 C CA . LEU A 1 297 ? 21.253 67.128 65.413 1.00 21.53 296 LEU A CA 1
ATOM 2346 C C . LEU A 1 297 ? 20.776 65.935 64.602 1.00 21.07 296 LEU A C 1
ATOM 2347 O O . LEU A 1 297 ? 19.747 65.340 64.901 1.00 21.39 296 LEU A O 1
ATOM 2352 N N . ALA A 1 298 ? 21.539 65.603 63.569 1.00 20.21 297 ALA A N 1
ATOM 2353 C CA . ALA A 1 298 ? 21.255 64.484 62.696 1.00 19.57 297 ALA A CA 1
ATOM 2354 C C . ALA A 1 298 ? 22.580 63.968 62.237 1.00 19.91 297 ALA A C 1
ATOM 2355 O O . ALA A 1 298 ? 23.612 64.633 62.410 1.00 20.19 297 ALA A O 1
ATOM 2357 N N . SER A 1 299 ? 22.571 62.794 61.625 1.00 20.03 298 SER A N 1
ATOM 2358 C CA . SER A 1 299 ? 23.807 62.100 61.352 1.00 20.35 298 SER A CA 1
ATOM 2359 C C . SER A 1 299 ? 23.723 61.440 60.003 1.00 20.59 298 SER A C 1
ATOM 2360 O O . SER A 1 299 ? 22.652 60.987 59.605 1.00 20.29 298 SER A O 1
ATOM 2363 N N . SER A 1 300 ? 24.858 61.390 59.301 1.00 20.90 299 SER A N 1
ATOM 2364 C CA . SER A 1 300 ? 24.978 60.646 58.042 1.00 21.21 299 SER A CA 1
ATOM 2365 C C . SER A 1 300 ? 24.758 59.143 58.266 1.00 21.67 299 SER A C 1
ATOM 2366 O O . SER A 1 300 ? 24.435 58.399 57.331 1.00 22.25 299 SER A O 1
ATOM 2369 N N . CYS A 1 301 ? 24.876 58.705 59.518 1.00 21.89 300 CYS A N 1
ATOM 2370 C CA . CYS A 1 301 ? 24.759 57.279 59.840 1.00 22.40 300 CYS A CA 1
ATOM 2371 C C . CYS A 1 301 ? 23.513 56.919 60.585 1.00 22.41 300 CYS A C 1
ATOM 2372 O O . CYS A 1 301 ? 23.478 55.871 61.215 1.00 23.20 300 CYS A O 1
ATOM 2375 N N . SER A 1 302 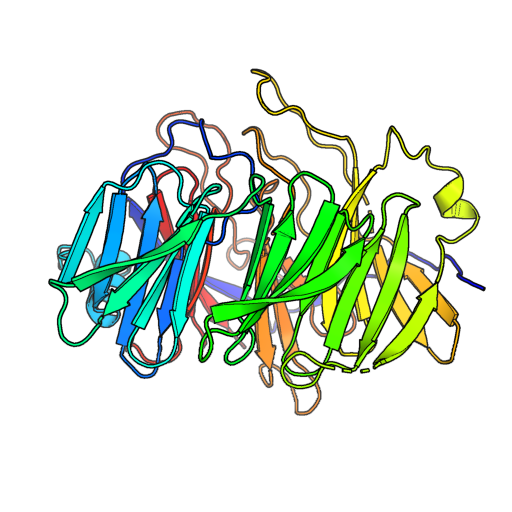? 22.485 57.761 60.522 1.00 22.29 301 SER A N 1
ATOM 2376 C CA . SER A 1 302 ? 21.306 57.543 61.351 1.00 22.23 301 SER A CA 1
ATOM 2377 C C . SER A 1 302 ? 20.069 58.162 60.729 1.00 22.03 301 SER A C 1
ATOM 2378 O O . SER A 1 302 ? 20.170 59.085 59.931 1.00 21.89 301 SER A O 1
ATOM 2381 N N . SER A 1 303 ? 18.900 57.660 61.105 1.00 22.37 302 SER A N 1
ATOM 2382 C CA . SER A 1 303 ? 17.633 58.191 60.602 1.00 23.26 302 SER A CA 1
ATOM 2383 C C . SER A 1 303 ? 16.938 59.033 61.647 1.00 23.46 302 SER A C 1
ATOM 2384 O O . SER A 1 303 ? 15.818 59.493 61.435 1.00 23.30 302 SER A O 1
ATOM 2387 N N . GLU A 1 304 ? 17.595 59.227 62.788 1.00 23.67 303 GLU A N 1
ATOM 2388 C CA . GLU A 1 304 ? 16.963 59.938 63.874 1.00 24.75 303 GLU A CA 1
ATOM 2389 C C . GLU A 1 304 ? 17.484 61.349 64.016 1.00 24.19 303 GLU A C 1
ATOM 2390 O O . GLU A 1 304 ? 18.626 61.643 63.672 1.00 24.30 303 GLU A O 1
ATOM 2396 N N . VAL A 1 305 ? 16.617 62.228 64.504 1.00 23.77 304 VAL A N 1
ATOM 2397 C CA . VAL A 1 305 ? 16.971 63.607 64.732 1.00 23.38 304 VAL A CA 1
ATOM 2398 C C . VAL A 1 305 ? 16.867 63.904 66.232 1.00 23.61 304 VAL A C 1
ATOM 2399 O O . VAL A 1 305 ? 15.820 63.704 66.841 1.00 23.61 304 VAL A O 1
ATOM 2403 N N . SER A 1 306 ? 17.962 64.372 66.818 1.00 23.69 305 SER A N 1
ATOM 2404 C CA . SER A 1 306 ? 18.020 64.623 68.251 1.00 23.93 305 SER A CA 1
ATOM 2405 C C . SER A 1 306 ? 17.912 66.083 68.589 1.00 24.04 305 SER A C 1
ATOM 2406 O O . SER A 1 306 ? 18.106 66.940 67.733 1.00 24.39 305 SER A O 1
ATOM 2409 N N . ILE A 1 307 ? 17.603 66.359 69.849 1.00 24.25 306 ILE A N 1
ATOM 2410 C CA . ILE A 1 307 ? 17.582 67.716 70.372 1.00 24.63 306 ILE A CA 1
ATOM 2411 C C . ILE A 1 307 ? 18.521 67.831 71.584 1.00 25.08 306 ILE A C 1
ATOM 2412 O O . ILE A 1 307 ? 18.462 67.015 72.492 1.00 25.29 306 ILE A O 1
ATOM 2417 N N . TRP A 1 308 ? 19.388 68.840 71.571 1.00 25.72 307 TRP A N 1
ATOM 2418 C CA . TRP A 1 308 ? 20.254 69.170 72.691 1.00 26.31 307 TRP A CA 1
ATOM 2419 C C . TRP A 1 308 ? 19.861 70.554 73.204 1.00 27.49 307 TRP A C 1
ATOM 2420 O O . TRP A 1 308 ? 19.853 71.513 72.438 1.00 28.04 307 TRP A O 1
ATOM 2431 N N . ASP A 1 309 ? 19.523 70.695 74.488 1.00 28.55 308 ASP A N 1
ATOM 2432 C CA . ASP A 1 309 ? 19.055 71.992 74.993 1.00 29.28 308 ASP A CA 1
ATOM 2433 C C . ASP A 1 309 ? 20.139 72.878 75.652 1.00 29.47 308 ASP A C 1
ATOM 2434 O O . ASP A 1 309 ? 19.814 73.909 76.235 1.00 29.79 308 ASP A O 1
ATOM 2439 N N . SER A 1 310 ? 21.409 72.471 75.544 1.00 29.73 309 SER A N 1
ATOM 2440 C CA . SER A 1 310 ? 22.538 73.201 76.136 1.00 29.91 309 SER A CA 1
ATOM 2441 C C . SER A 1 310 ? 23.099 72.464 77.368 1.00 29.84 309 SER A C 1
ATOM 2442 O O . SER A 1 310 ? 24.231 72.693 77.771 1.00 30.44 309 SER A O 1
ATOM 2445 N N . LYS A 1 311 ? 22.270 71.600 77.963 1.00 29.52 310 LYS A N 1
ATOM 2446 C CA . LYS A 1 311 ? 22.676 70.879 79.184 1.00 29.16 310 LYS A CA 1
ATOM 2447 C C . LYS A 1 311 ? 22.370 69.373 79.181 1.00 28.39 310 LYS A C 1
ATOM 2448 O O . LYS A 1 311 ? 23.035 68.614 79.881 1.00 28.67 310 LYS A O 1
ATOM 2454 N N . GLN A 1 312 ? 21.363 68.968 78.404 1.00 27.15 311 GLN A N 1
ATOM 2455 C CA . GLN A 1 312 ? 20.980 67.573 78.295 1.00 26.25 311 GLN A CA 1
ATOM 2456 C C . GLN A 1 312 ? 20.206 67.310 77.010 1.00 26.12 311 GLN A C 1
ATOM 2457 O O . GLN A 1 312 ? 19.813 68.246 76.313 1.00 25.74 311 GLN A O 1
ATOM 2463 N N . VAL A 1 313 ? 19.984 66.023 76.721 1.00 25.91 312 VAL A N 1
ATOM 2464 C CA . VAL A 1 313 ? 19.226 65.583 75.554 1.00 25.84 312 VAL A CA 1
ATOM 2465 C C . VAL A 1 313 ? 17.754 65.591 75.895 1.00 26.65 312 VAL A C 1
ATOM 2466 O O . VAL A 1 313 ? 17.376 65.208 76.991 1.00 26.29 312 VAL A O 1
ATOM 2470 N N . ILE A 1 314 ? 16.925 66.015 74.953 1.00 28.13 313 ILE A N 1
ATOM 2471 C CA . ILE A 1 314 ? 15.487 66.103 75.178 1.00 30.17 313 ILE A CA 1
ATOM 2472 C C . ILE A 1 314 ? 14.715 65.199 74.249 1.00 31.52 313 ILE A C 1
ATOM 2473 O O . ILE A 1 314 ? 14.851 65.276 73.035 1.00 32.00 313 ILE A O 1
ATOM 2478 N N . GLU A 1 315 ? 13.900 64.337 74.825 1.00 33.51 314 GLU A N 1
ATOM 2479 C CA . GLU A 1 315 ? 12.947 63.577 74.054 1.00 35.41 314 GLU A CA 1
ATOM 2480 C C . GLU A 1 315 ? 11.599 64.240 74.253 1.00 36.22 314 GLU A C 1
ATOM 2481 O O . GLU A 1 315 ? 11.251 64.607 75.382 1.00 35.93 314 GLU A O 1
ATOM 2487 N N . PRO A 1 316 ? 10.855 64.430 73.162 1.00 37.33 315 PRO A N 1
ATOM 2488 C CA . PRO A 1 316 ? 9.446 64.829 73.249 1.00 38.36 315 PRO A CA 1
ATOM 2489 C C . PRO A 1 316 ? 8.637 63.732 73.936 1.00 39.58 315 PRO A C 1
ATOM 2490 O O . PRO A 1 316 ? 9.038 62.561 73.896 1.00 39.61 315 PRO A O 1
ATOM 2494 N N . SER A 1 317 ? 7.519 64.102 74.554 1.00 41.16 316 SER A N 1
ATOM 2495 C CA . SER A 1 317 ? 6.755 63.165 75.384 1.00 43.01 316 SER A CA 1
ATOM 2496 C C . SER A 1 317 ? 5.851 62.212 74.596 1.00 44.02 316 SER A C 1
ATOM 2497 O O . SER A 1 317 ? 5.223 61.332 75.176 1.00 44.21 316 SER A O 1
ATOM 2500 N N . GLN A 1 318 ? 5.788 62.387 73.279 1.00 45.55 317 GLN A N 1
ATOM 2501 C CA . GLN A 1 318 ? 4.970 61.511 72.442 1.00 47.02 317 GLN A CA 1
ATOM 2502 C C . GLN A 1 318 ? 5.632 61.210 71.108 1.00 47.59 317 GLN A C 1
ATOM 2503 O O . GLN A 1 318 ? 6.438 62.005 70.625 1.00 47.72 317 GLN A O 1
ATOM 2509 N N . ASP A 1 319 ? 5.282 60.064 70.517 1.00 48.47 318 ASP A N 1
ATOM 2510 C CA . ASP A 1 319 ? 6.014 59.527 69.356 1.00 49.29 318 ASP A CA 1
ATOM 2511 C C . ASP A 1 319 ? 5.762 60.240 68.023 1.00 49.13 318 ASP A C 1
ATOM 2512 O O . ASP A 1 319 ? 6.596 60.174 67.128 1.00 49.26 318 ASP A O 1
ATOM 2517 N N . SER A 1 320 ? 4.618 60.910 67.891 1.00 49.12 319 SER A N 1
ATOM 2518 C CA . SER A 1 320 ? 4.318 61.692 66.686 1.00 48.96 319 SER A CA 1
ATOM 2519 C C . SER A 1 320 ? 5.144 62.993 66.605 1.00 48.84 319 SER A C 1
ATOM 2520 O O . SER A 1 320 ? 5.203 63.640 65.553 1.00 48.69 319 SER A O 1
ATOM 2523 N N . GLU A 1 321 ? 5.786 63.352 67.720 1.00 48.53 320 GLU A N 1
ATOM 2524 C CA . GLU A 1 321 ? 6.523 64.613 67.858 1.00 47.88 320 GLU A CA 1
ATOM 2525 C C . GLU A 1 321 ? 8.032 64.467 67.637 1.00 47.34 320 GLU A C 1
ATOM 2526 O O . GLU A 1 321 ? 8.790 65.415 67.875 1.00 46.80 320 GLU A O 1
ATOM 2532 N N . ARG A 1 322 ? 8.459 63.280 67.197 1.00 46.79 321 ARG A N 1
ATOM 2533 C CA . ARG A 1 322 ? 9.870 63.028 66.880 1.00 46.28 321 ARG A CA 1
ATOM 2534 C C . ARG A 1 322 ? 10.121 63.203 65.390 1.00 45.21 321 ARG A C 1
ATOM 2535 O O . ARG A 1 322 ? 9.342 62.731 64.564 1.00 45.26 321 ARG A O 1
ATOM 2543 N N . ALA A 1 323 ? 11.203 63.898 65.057 1.00 44.12 322 ALA A N 1
ATOM 2544 C CA . ALA A 1 323 ? 11.658 64.011 63.674 1.00 42.90 322 ALA A CA 1
ATOM 2545 C C . ALA A 1 323 ? 12.540 62.828 63.327 1.00 42.11 322 ALA A C 1
ATOM 2546 O O . ALA A 1 323 ? 13.538 62.542 64.005 1.00 42.06 322 ALA A O 1
ATOM 2548 N N . VAL A 1 324 ? 12.142 62.134 62.274 1.00 41.19 323 VAL A N 1
ATOM 2549 C CA . VAL A 1 324 ? 12.798 60.919 61.822 1.00 40.40 323 VAL A CA 1
ATOM 2550 C C . VAL A 1 324 ? 12.781 60.977 60.309 1.00 39.97 323 VAL A C 1
ATOM 2551 O O . VAL A 1 324 ? 11.850 61.530 59.713 1.00 39.92 323 VAL A O 1
ATOM 2555 N N . LEU A 1 325 ? 13.846 60.444 59.643 1.00 39.39 324 LEU A N 1
ATOM 2556 C CA . LEU A 1 325 ? 13.814 60.462 58.160 1.00 39.33 324 LEU A CA 1
ATOM 2557 C C . LEU A 1 325 ? 13.350 59.121 57.596 1.00 39.30 324 LEU A C 1
ATOM 2558 O O . LEU A 1 325 ? 13.683 58.068 58.115 1.00 39.26 324 LEU A O 1
ATOM 2563 N N . PRO A 1 326 ? 12.557 59.213 56.505 1.00 39.66 325 PRO A N 1
ATOM 2564 C CA . PRO A 1 326 ? 11.696 58.106 56.055 1.00 39.52 325 PRO A CA 1
ATOM 2565 C C . PRO A 1 326 ? 12.478 56.849 55.663 1.00 39.37 325 PRO A C 1
ATOM 2566 O O . PRO A 1 326 ? 13.689 56.911 55.412 1.00 38.88 325 PRO A O 1
ATOM 2570 N N . ILE A 1 327 ? 11.775 55.720 55.641 1.00 39.45 326 ILE A N 1
ATOM 2571 C CA . ILE A 1 327 ? 12.262 54.500 55.005 1.00 39.84 326 ILE A CA 1
ATOM 2572 C C . ILE A 1 327 ? 12.045 54.690 53.499 1.00 39.98 326 ILE A C 1
ATOM 2573 O O . ILE A 1 327 ? 11.082 55.353 53.095 1.00 40.12 326 ILE A O 1
ATOM 2578 N N . SER A 1 328 ? 12.938 54.137 52.677 1.00 40.09 327 SER A N 1
ATOM 2579 C CA . SER A 1 328 ? 12.844 54.287 51.224 1.00 40.41 327 SER A CA 1
ATOM 2580 C C . SER A 1 328 ? 11.694 53.462 50.635 1.00 41.15 327 SER A C 1
ATOM 2581 O O . SER A 1 328 ? 11.518 52.288 50.976 1.00 41.19 327 SER A O 1
ATOM 2584 N N . GLU A 1 329 ? 10.887 54.088 49.779 1.00 42.00 328 GLU A N 1
ATOM 2585 C CA . GLU A 1 329 ? 9.782 53.376 49.139 1.00 42.88 328 GLU A CA 1
ATOM 2586 C C . GLU A 1 329 ? 10.313 52.347 48.139 1.00 42.80 328 GLU A C 1
ATOM 2587 O O . GLU A 1 329 ? 9.643 51.348 47.851 1.00 42.94 328 GLU A O 1
ATOM 2593 N N . GLU A 1 330 ? 11.529 52.589 47.641 1.00 42.66 329 GLU A N 1
ATOM 2594 C CA . GLU A 1 330 ? 12.176 51.705 46.680 1.00 42.73 329 GLU A CA 1
ATOM 2595 C C . GLU A 1 330 ? 12.936 50.544 47.321 1.00 42.08 329 GLU A C 1
ATOM 2596 O O . GLU A 1 330 ? 12.665 49.384 47.014 1.00 42.22 329 GLU A O 1
ATOM 2602 N N . THR A 1 331 ? 13.882 50.854 48.202 1.00 41.46 330 THR A N 1
ATOM 2603 C CA . THR A 1 331 ? 14.764 49.829 48.771 1.00 40.84 330 THR A CA 1
ATOM 2604 C C . THR A 1 331 ? 14.261 49.251 50.095 1.00 40.35 330 THR A C 1
ATOM 2605 O O . THR A 1 331 ? 14.711 48.172 50.522 1.00 40.40 330 THR A O 1
ATOM 2609 N N . ASP A 1 332 ? 13.333 49.957 50.739 1.00 39.42 331 ASP A N 1
ATOM 2610 C CA . ASP A 1 332 ? 12.901 49.622 52.097 1.00 38.63 331 ASP A CA 1
ATOM 2611 C C . ASP A 1 332 ? 14.027 49.718 53.133 1.00 37.51 331 ASP A C 1
ATOM 2612 O O . ASP A 1 332 ? 13.935 49.140 54.216 1.00 37.38 331 ASP A O 1
ATOM 2617 N N . LYS A 1 333 ? 15.085 50.449 52.778 1.00 36.29 332 LYS A N 1
ATOM 2618 C CA . LYS A 1 333 ? 16.178 50.772 53.687 1.00 34.82 332 LYS A CA 1
ATOM 2619 C C . LYS A 1 333 ? 15.906 52.122 54.345 1.00 33.82 332 LYS A C 1
ATOM 2620 O O . LYS A 1 333 ? 15.116 52.926 53.840 1.00 33.72 332 LYS A O 1
ATOM 2626 N N . ASP A 1 334 ? 16.551 52.359 55.482 1.00 32.73 333 ASP A N 1
ATOM 2627 C CA . ASP A 1 334 ? 16.509 53.656 56.150 1.00 31.36 333 ASP A CA 1
ATOM 2628 C C . ASP A 1 334 ? 17.322 54.679 55.365 1.00 29.93 333 ASP A C 1
ATOM 2629 O O . ASP A 1 334 ? 18.413 54.372 54.858 1.00 29.24 333 ASP A O 1
ATOM 2634 N N . THR A 1 335 ? 16.786 55.890 55.255 1.00 28.18 334 THR A N 1
ATOM 2635 C CA . THR A 1 335 ? 17.523 56.971 54.625 1.00 26.77 334 THR A CA 1
ATOM 2636 C C . THR A 1 335 ? 18.272 57.793 55.676 1.00 25.65 334 THR A C 1
ATOM 2637 O O . THR A 1 335 ? 17.985 57.680 56.865 1.00 25.92 334 THR A O 1
ATOM 2641 N N . ASN A 1 336 ? 19.256 58.578 55.230 1.00 24.15 335 ASN A N 1
ATOM 2642 C CA . ASN A 1 336 ? 19.972 59.536 56.074 1.00 23.05 335 ASN A CA 1
ATOM 2643 C C . ASN A 1 336 ? 20.080 60.907 55.383 1.00 21.64 335 ASN A C 1
ATOM 2644 O O . ASN A 1 336 ? 19.847 61.005 54.169 1.00 21.65 335 ASN A O 1
ATOM 2649 N N . PRO A 1 337 ? 20.394 61.964 56.140 1.00 20.21 336 PRO A N 1
ATOM 2650 C CA . PRO A 1 337 ? 20.448 63.312 55.567 1.00 19.42 336 PRO A CA 1
ATOM 2651 C C . PRO A 1 337 ? 21.727 63.546 54.776 1.00 18.48 336 PRO A C 1
ATOM 2652 O O . PRO A 1 337 ? 22.765 63.016 55.129 1.00 18.30 336 PRO A O 1
ATOM 2656 N N . ILE A 1 338 ? 21.639 64.334 53.717 1.00 17.74 337 ILE A N 1
ATOM 2657 C CA . ILE A 1 338 ? 22.830 64.767 53.001 1.00 17.46 337 ILE A CA 1
ATOM 2658 C C . ILE A 1 338 ? 22.952 66.300 53.085 1.00 18.14 337 ILE A C 1
ATOM 2659 O O . ILE A 1 338 ? 23.961 66.876 52.659 1.00 18.78 337 ILE A O 1
ATOM 2664 N N . GLY A 1 339 ? 21.917 66.942 53.642 1.00 17.75 338 GLY A N 1
ATOM 2665 C CA . GLY A 1 339 ? 21.930 68.362 53.958 1.00 17.19 338 GLY A CA 1
ATOM 2666 C C . GLY A 1 339 ? 20.797 68.730 54.913 1.00 17.33 338 GLY A C 1
ATOM 2667 O O . GLY A 1 339 ? 19.758 68.024 54.970 1.00 16.73 338 GLY A O 1
ATOM 2668 N N . VAL A 1 340 ? 20.994 69.823 55.669 1.00 17.05 339 VAL A N 1
ATOM 2669 C CA . VAL A 1 340 ? 20.034 70.300 56.675 1.00 16.81 339 VAL A CA 1
ATOM 2670 C C . VAL A 1 340 ? 20.075 71.820 56.666 1.00 17.87 339 VAL A C 1
ATOM 2671 O O . VAL A 1 340 ? 21.121 72.401 56.524 1.00 19.04 339 VAL A O 1
ATOM 2675 N N . ALA A 1 341 ? 18.946 72.486 56.801 1.00 19.14 340 ALA A N 1
ATOM 2676 C CA . ALA A 1 341 ? 18.965 73.952 56.784 1.00 19.96 340 ALA A CA 1
ATOM 2677 C C . ALA A 1 341 ? 17.743 74.541 57.489 1.00 20.56 340 ALA A C 1
ATOM 2678 O O . ALA A 1 341 ? 16.776 73.821 57.738 1.00 21.29 340 ALA A O 1
ATOM 2680 N N . VAL A 1 342 ? 17.794 75.832 57.821 1.00 21.07 341 VAL A N 1
ATOM 2681 C CA . VAL A 1 342 ? 16.724 76.463 58.603 1.00 22.20 341 VAL A CA 1
ATOM 2682 C C . VAL A 1 342 ? 16.018 77.592 57.881 1.00 22.71 341 VAL A C 1
ATOM 2683 O O . VAL A 1 342 ? 16.645 78.514 57.364 1.00 22.32 341 VAL A O 1
ATOM 2687 N N . ASP A 1 343 ? 14.696 77.507 57.891 1.00 23.96 342 ASP A N 1
ATOM 2688 C CA . ASP A 1 343 ? 13.822 78.449 57.225 1.00 25.26 342 ASP A CA 1
ATOM 2689 C C . ASP A 1 343 ? 13.001 79.191 58.276 1.00 26.57 342 ASP A C 1
ATOM 2690 O O . ASP A 1 343 ? 12.334 78.596 59.108 1.00 26.48 342 ASP A O 1
ATOM 2695 N N . VAL A 1 344 ? 13.068 80.508 58.200 1.00 28.56 343 VAL A N 1
ATOM 2696 C CA . VAL A 1 344 ? 12.535 81.409 59.200 1.00 30.40 343 VAL A CA 1
ATOM 2697 C C . VAL A 1 344 ? 11.555 82.410 58.562 1.00 31.57 343 VAL A C 1
ATOM 2698 O O . VAL A 1 344 ? 10.815 83.075 59.265 1.00 32.33 343 VAL A O 1
ATOM 2702 N N . VAL A 1 345 ? 11.527 82.484 57.229 1.00 33.09 344 VAL A N 1
ATOM 2703 C CA . VAL A 1 345 ? 10.852 83.601 56.540 1.00 34.44 344 VAL A CA 1
ATOM 2704 C C . VAL A 1 345 ? 9.585 83.300 55.718 1.00 35.02 344 VAL A C 1
ATOM 2705 O O . VAL A 1 345 ? 8.797 84.221 55.461 1.00 35.27 344 VAL A O 1
ATOM 2709 N N . THR A 1 346 ? 9.393 82.041 55.299 1.00 35.69 345 THR A N 1
ATOM 2710 C CA . THR A 1 346 ? 8.202 81.659 54.497 1.00 35.95 345 THR A CA 1
ATOM 2711 C C . THR A 1 346 ? 6.888 81.770 55.301 1.00 36.13 345 THR A C 1
ATOM 2712 O O . THR A 1 346 ? 6.919 81.818 56.534 1.00 36.20 345 THR A O 1
ATOM 2716 N N . SER A 1 347 ? 5.746 81.818 54.598 1.00 36.36 346 SER A N 1
ATOM 2717 C CA . SER A 1 347 ? 4.428 81.767 55.246 1.00 36.46 346 SER A CA 1
ATOM 2718 C C . SER A 1 347 ? 3.641 80.524 54.871 1.00 36.49 346 SER A C 1
ATOM 2719 O O . SER A 1 347 ? 3.945 79.860 53.878 1.00 36.30 346 SER A O 1
ATOM 2722 N N . GLY A 1 348 ? 2.641 80.251 55.710 1.00 36.98 347 GLY A N 1
ATOM 2723 C CA . GLY A 1 348 ? 1.779 79.095 55.541 1.00 37.24 347 GLY A CA 1
ATOM 2724 C C . GLY A 1 348 ? 0.396 79.490 55.049 1.00 37.20 347 GLY A C 1
ATOM 2725 O O . GLY A 1 348 ? -0.234 80.386 55.617 1.00 37.56 347 GLY A O 1
ATOM 2726 N N . LEU A 1 363 ? 7.220 79.143 64.682 1.00 33.95 362 LEU A N 1
ATOM 2727 C CA . LEU A 1 363 ? 8.300 78.163 64.801 1.00 33.79 362 LEU A CA 1
ATOM 2728 C C . LEU A 1 363 ? 9.293 78.152 63.617 1.00 32.74 362 LEU A C 1
ATOM 2729 O O . LEU A 1 363 ? 8.902 78.404 62.475 1.00 33.31 362 LEU A O 1
ATOM 2734 N N . PRO A 1 364 ? 10.569 77.863 63.905 1.00 31.35 363 PRO A N 1
ATOM 2735 C CA . PRO A 1 364 ? 11.577 77.726 62.859 1.00 29.98 363 PRO A CA 1
ATOM 2736 C C . PRO A 1 364 ? 11.375 76.390 62.130 1.00 28.82 363 PRO A C 1
ATOM 2737 O O . PRO A 1 364 ? 10.879 75.423 62.726 1.00 28.92 363 PRO A O 1
ATOM 2741 N N . LEU A 1 365 ? 11.749 76.339 60.855 1.00 26.64 364 LEU A N 1
ATOM 2742 C CA . LEU A 1 365 ? 11.497 75.170 60.046 1.00 24.35 364 LEU A CA 1
ATOM 2743 C C . LEU A 1 365 ? 12.817 74.563 59.671 1.00 23.22 364 LEU A C 1
ATOM 2744 O O . LEU A 1 365 ? 13.699 75.254 59.186 1.00 23.64 364 LEU A O 1
ATOM 2749 N N . VAL A 1 366 ? 12.963 73.272 59.941 1.00 21.40 365 VAL A N 1
ATOM 2750 C CA . VAL A 1 366 ? 14.152 72.533 59.564 1.00 19.84 365 VAL A CA 1
ATOM 2751 C C . VAL A 1 366 ? 13.870 71.743 58.286 1.00 19.26 365 VAL A C 1
ATOM 2752 O O . VAL A 1 366 ? 12.978 70.874 58.251 1.00 19.63 365 VAL A O 1
ATOM 2756 N N . TYR A 1 367 ? 14.606 72.066 57.231 1.00 18.36 366 TYR A N 1
ATOM 2757 C CA . TYR A 1 367 ? 14.548 71.317 55.974 1.00 17.64 366 TYR A CA 1
ATOM 2758 C C . TYR A 1 367 ? 15.649 70.284 55.999 1.00 17.93 366 TYR A C 1
ATOM 2759 O O . TYR A 1 367 ? 16.825 70.625 56.323 1.00 17.87 366 TYR A O 1
ATOM 2768 N N . ILE A 1 368 ? 15.292 69.037 55.671 1.00 17.38 367 ILE A N 1
ATOM 2769 C CA . ILE A 1 368 ? 16.246 67.918 55.661 1.00 17.28 367 ILE A CA 1
ATOM 2770 C C . ILE A 1 368 ? 16.206 67.200 54.308 1.00 18.34 367 ILE A C 1
ATOM 2771 O O . ILE A 1 368 ? 15.119 66.820 53.840 1.00 18.24 367 ILE A O 1
ATOM 2776 N N . LEU A 1 369 ? 17.387 67.028 53.688 1.00 19.17 368 LEU A N 1
ATOM 2777 C CA . LEU A 1 369 ? 17.542 66.382 52.373 1.00 19.78 368 LEU A CA 1
ATOM 2778 C C . LEU A 1 369 ? 18.165 64.972 52.469 1.00 20.42 368 LEU A C 1
ATOM 2779 O O . LEU A 1 369 ? 19.236 64.793 53.066 1.00 20.71 368 LEU A O 1
ATOM 2784 N N . ASN A 1 370 ? 17.488 64.005 51.836 1.00 21.02 369 ASN A N 1
ATOM 2785 C CA . ASN A 1 370 ? 17.838 62.559 51.771 1.00 21.19 369 ASN A CA 1
ATOM 2786 C C . ASN A 1 370 ? 19.029 62.202 50.933 1.00 20.70 369 ASN A C 1
ATOM 2787 O O . ASN A 1 370 ? 19.365 62.919 50.003 1.00 20.50 369 ASN A O 1
ATOM 2792 N N . ASN A 1 371 ? 19.504 60.977 51.090 1.00 20.16 370 ASN A N 1
ATOM 2793 C CA . ASN A 1 371 ? 20.332 60.287 50.106 1.00 19.34 370 ASN A CA 1
ATOM 2794 C C . ASN A 1 371 ? 19.542 59.927 48.857 1.00 19.70 370 ASN A C 1
ATOM 2795 O O . ASN A 1 371 ? 20.109 59.411 47.886 1.00 20.10 370 ASN A O 1
ATOM 2800 N N . GLU A 1 372 ? 18.234 60.185 48.876 1.00 19.31 371 GLU A N 1
ATOM 2801 C CA . GLU A 1 372 ? 17.396 59.932 47.706 1.00 19.16 371 GLU A CA 1
ATOM 2802 C C . GLU A 1 372 ? 16.793 61.186 47.047 1.00 18.50 371 GLU A C 1
ATOM 2803 O O . GLU A 1 372 ? 15.887 61.072 46.259 1.00 18.75 371 GLU A O 1
ATOM 2809 N N . GLY A 1 373 ? 17.272 62.369 47.391 1.00 18.44 372 GLY A N 1
ATOM 2810 C CA . GLY A 1 373 ? 16.759 63.599 46.816 1.00 18.45 372 GLY A CA 1
ATOM 2811 C C . GLY A 1 373 ? 15.412 63.995 47.377 1.00 18.99 372 GLY A C 1
ATOM 2812 O O . GLY A 1 373 ? 14.769 64.906 46.886 1.00 18.91 372 GLY A O 1
ATOM 2813 N N . SER A 1 374 ? 14.968 63.285 48.405 1.00 19.86 373 SER A N 1
ATOM 2814 C CA . SER A 1 374 ? 13.734 63.628 49.076 1.00 20.14 373 SER A CA 1
ATOM 2815 C C . SER A 1 374 ? 14.004 64.708 50.102 1.00 19.97 373 SER A C 1
ATOM 2816 O O . SER A 1 374 ? 15.054 64.706 50.748 1.00 19.72 373 SER A O 1
ATOM 2819 N N . LEU A 1 375 ? 13.066 65.643 50.232 1.00 20.03 374 LEU A N 1
ATOM 2820 C CA . LEU A 1 375 ? 13.193 66.725 51.188 1.00 19.91 374 LEU A CA 1
ATOM 2821 C C . LEU A 1 375 ? 12.033 66.698 52.148 1.00 20.57 374 LEU A C 1
ATOM 2822 O O . LEU A 1 375 ? 10.879 66.583 51.747 1.00 20.93 374 LEU A O 1
ATOM 2827 N N . GLN A 1 376 ? 12.355 66.845 53.420 1.00 21.67 375 GLN A N 1
ATOM 2828 C CA . GLN A 1 376 ? 11.386 66.833 54.491 1.00 22.87 375 GLN A CA 1
ATOM 2829 C C . GLN A 1 376 ? 11.382 68.208 55.191 1.00 23.64 375 GLN A C 1
ATOM 2830 O O . GLN A 1 376 ? 12.457 68.789 55.441 1.00 24.03 375 GLN A O 1
ATOM 2836 N N . ILE A 1 377 ? 10.192 68.736 55.482 1.00 23.90 376 ILE A N 1
ATOM 2837 C CA . ILE A 1 377 ? 10.090 69.939 56.309 1.00 24.48 376 ILE A CA 1
ATOM 2838 C C . ILE A 1 377 ? 9.471 69.596 57.651 1.00 25.33 376 ILE A C 1
ATOM 2839 O O . ILE A 1 377 ? 8.399 68.986 57.718 1.00 24.71 376 ILE A O 1
ATOM 2844 N N . VAL A 1 378 ? 10.152 70.015 58.714 1.00 26.59 377 VAL A N 1
ATOM 2845 C CA . VAL A 1 378 ? 9.756 69.690 60.073 1.00 27.86 377 VAL A CA 1
ATOM 2846 C C . VAL A 1 378 ? 9.760 70.974 60.934 1.00 29.19 377 VAL A C 1
ATOM 2847 O O . VAL A 1 378 ? 10.789 71.636 61.093 1.00 29.62 377 VAL A O 1
ATOM 2851 N N . GLY A 1 379 ? 8.605 71.345 61.456 1.00 30.79 378 GLY A N 1
ATOM 2852 C CA . GLY A 1 379 ? 8.535 72.493 62.339 1.00 33.29 378 GLY A CA 1
ATOM 2853 C C . GLY A 1 379 ? 8.821 72.096 63.773 1.00 35.04 378 GLY A C 1
ATOM 2854 O O . GLY A 1 379 ? 8.151 71.218 64.309 1.00 34.87 378 GLY A O 1
ATOM 2855 N N . LEU A 1 380 ? 9.817 72.721 64.397 1.00 37.05 379 LEU A N 1
ATOM 2856 C CA . LEU A 1 380 ? 10.079 72.465 65.812 1.00 39.12 379 LEU A CA 1
ATOM 2857 C C . LEU A 1 380 ? 9.348 73.486 66.655 1.00 40.68 379 LEU A C 1
ATOM 2858 O O . LEU A 1 380 ? 9.572 74.684 66.510 1.00 40.36 379 LEU A O 1
ATOM 2863 N N . PHE A 1 381 ? 8.466 73.004 67.529 1.00 43.05 380 PHE A N 1
ATOM 2864 C CA . PHE A 1 381 ? 7.618 73.901 68.296 1.00 45.37 380 PHE A CA 1
ATOM 2865 C C . PHE A 1 381 ? 8.072 74.110 69.746 1.00 46.20 380 PHE A C 1
ATOM 2866 O O . PHE A 1 381 ? 8.823 73.291 70.307 1.00 46.07 380 PHE A O 1
ATOM 2874 N N . HIS A 1 382 ? 7.624 75.242 70.307 1.00 47.59 381 HIS A N 1
ATOM 2875 C CA . HIS A 1 382 ? 7.818 75.644 71.713 1.00 48.74 381 HIS A CA 1
ATOM 2876 C C . HIS A 1 382 ? 9.064 75.033 72.380 1.00 48.99 381 HIS A C 1
ATOM 2877 O O . HIS A 1 382 ? 10.161 75.598 72.324 1.00 49.40 381 HIS A O 1
#

=== Feature glossary ===
Key to the feature types in this record:

pLDDT. pLDDT is the predicted lDDT-Cα score: AlphaFold's confidence that the local environment of each residue (all inter-atomic distances within 15 Å) is correctly placed. It is a per-residue number between 0 and 100, with higher meaning more reliable.

Radius of gyration, Cα contacts, bounding box. The geometric summary reports three shape descriptors. Rg (radius of gyration) measures how spread out the Cα atoms are about their centre of mass; compact globular proteins have small Rg, elongated or unfolded ones large. Cα contacts (<8 Å, |i−j|>4) count long-range residue pairs in spatial proximity — high for tightly packed folds, near zero for rods or random coil. The bounding-box extents give the protein's footprint along x, y, z in Å.

Backbone torsions (φ/ψ). Backbone dihedral angles. Every residue except chain termini has a φ (preceding-C → N → Cα → C) and a ψ (N → Cα → C → next-N). They are reported in degrees following the IUPAC sign convention. Secondary structure is essentially a statement about which (φ, ψ) basin each residue occu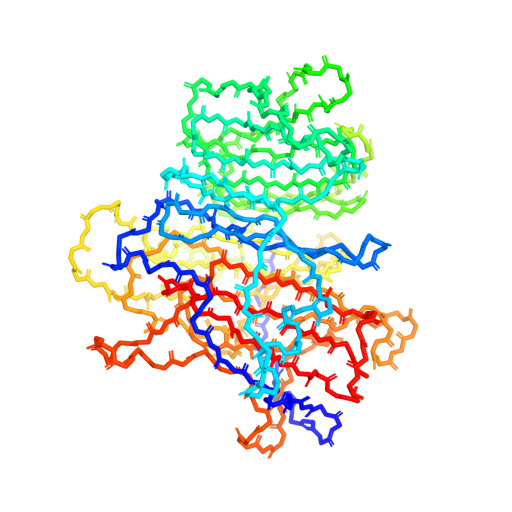pies.

Contact-map, Ramachandran, and PAE plots. Plot images: a contact map (which residues are close in 3D, as an N×N binary image), a Ramachandran scatter (backbone torsion angles, revealing secondary-structure composition at a glance), and — for AlphaFold structures — a PAE heatmap (pairwise prediction confidence).

Predicted aligned error. Predicted Aligned Error (PAE) is an AlphaFold confidence matrix: entry (i, j) is the expected error in the position of residue j, in ångströms, when the prediction is superimposed on the true structure at residue i. Low PAE within a block of residues means that block is internally rigid and well-predicted; high PAE between two blocks means their relative placement is uncertain even if each block individually is confident.

Secondary structure (3-state, P-SEA). Three-state secondary structure (P-SEA) collapses the eight DSSP classes into helix (a), strand (b), and coil (c). P-SEA assigns these from Cα geometry alone — distances and angles — without requiring backbone oxygens, so it works on any Cα trace.

Solvent-accessible surface area. Solvent-accessible surface area (SASA) is the area in Å² traced out by the centre of a 1.4 Å probe sphere (a water molecule) rolled over the protein's van der Waals surface (Shrake–Rupley / Lee–Richards construction). Buried residues have near-zero SASA; fully exposed residues can exceed 200 Å². The total SASA scales roughly with the number of surface residues.

Foldseek 3Di. The Foldseek 3Di string encodes local tertiary geometry as a 20-letter alphabet — one character per residue — derived from the relative positions of nearby Cα atoms. Unlike the amino-acid sequence, 3Di is a direct function of the 3D structure, so two proteins with the same fold have similar 3Di strings even at low sequence identity.

B-factor. For experimental (PDB) structures, the B-factor (temperature factor) quantifies the positional spread of each atom in the crystal — a combination of thermal vibration and static disorder — in units of Å². High B-factors mark flexible loops or poorly resolved regions; low B-factors mark the rigid, well-ordered core.

mmCIF coordinates. The mmCIF block holds the 3D Cartesian coordinates of each backbone atom (N, Cα, C, O) in ångströms. mmCIF is the PDB's canonical archive format — a tagged-loop text representation of the atomic model.

InterPro / GO / CATH / organism. Functional annotations link the protein to curated databases. InterPro entries identify conserved domains and families by matching the sequence against member-database signatures (Pfam, PROSITE, CDD, …). Gene Ontology (GO) terms describe molecular function, biological process, and cellular component in a controlled vocabulary. CATH places the structure in a hierarchical fold classification (Class/Architecture/Topology/Homologous-superfamily). The organism is the source species.

Rendered structure images. Structure images are PyMOL renders from six orthogonal camera directions. Cartoon representation draws helices as coils and strands as arrows; sticks shows the backbone as bonds; surface shows the solvent-excluded envelope. Rainbow coloring maps sequence position to hue (blue→red, N→C); chain coloring assigns a distinct color per polypeptide.

Sequence. This is the polypeptide sequence — one letter per residue, N-terminus first. Length ranges from a few dozen residues for small domains to over a thousand for large multi-domain proteins.

Secondary structure (8-state, DSSP). The SS8 string is DSSP's per-residue secondary-structure call. α-helix (H) means an i→i+4 H-bond ladder; β-strand (E) means the residue participates in a β-sheet; 3₁₀ (G) and π (I) are tighter and wider helices; T/S are turns/bends; '-' is loop.

Nearest PDB structures. Structural nearest neighbors (via Foldseek easy-search vs the PDB). Reported per hit: target PDB id, E-value, and alignment TM-score. A TM-score above ~0.5 is the conventional threshold for 'same fold'.